Protein AF-A0A936LLH8-F1 (afdb_monomer)

Solvent-accessible surface area (backbone atoms only — not comparable to full-atom values): 19591 Å² total; per-residue (Å²): 135,83,78,84,75,81,79,73,75,80,46,70,66,54,48,50,51,49,49,51,49,46,74,70,40,77,39,89,30,60,42,34,51,49,40,37,50,78,46,80,42,81,54,95,90,38,56,45,72,50,78,43,79,54,83,95,58,72,87,40,74,89,66,33,66,40,53,45,48,46,66,49,83,42,75,65,32,68,75,66,77,44,85,52,55,74,46,75,39,87,89,40,61,42,72,34,89,91,47,72,42,61,64,70,98,76,85,83,83,70,83,67,86,61,75,76,67,49,74,65,53,52,53,47,53,74,69,64,53,77,70,47,60,66,41,53,53,48,52,45,55,41,34,48,70,70,32,47,72,70,86,47,93,92,43,67,50,46,26,83,44,71,46,80,42,98,52,96,44,40,47,27,42,32,36,27,78,50,97,90,42,81,41,41,32,37,30,29,73,37,50,94,82,54,58,32,47,68,68,56,51,53,49,28,51,54,53,53,62,72,69,67,77,51,54,30,39,39,40,36,21,73,36,62,47,92,88,66,71,66,46,77,47,80,54,100,89,51,61,28,41,36,40,70,41,78,52,64,78,71,66,73,62,77,92,76,71,79,73,66,95,81,67,79,81,79,69,88,68,93,80,82,89,82,81,90,85,81,84,87,75,84,84,81,86,73,84,84,82,78,86,87,81,88,83,85,83,88,78,84,86,82,88,82,89,132

Secondary structure (DSSP, 8-state):
-----------HHHHHHHHHHHHH-EEEEE-BTTTEEEEEEEETTEEEEEEEEPSS----GGG-BPEEEEEE--HHHHHTTPPPEEEEEEEEEPEEEEEEEE----------------HHHHHHHHHH-TTHHHHHHHHHHHHHHT-EE-SSTT-EE-EEEEEE---SS--EEEEEEETTEEEEEEEEEPPSSSEEPHHHHHHHHHHHHHH---SEEEEEESEE-TT---EEEEETTEEEEEEEEEPPGGGG--S-S---TT-------S---SSSSSS---------PPPPPP------------

Mean predicted aligned error: 20.16 Å

Radius of gyration: 40.37 Å; Cα contacts (8 Å, |Δi|>4): 369; chains: 1; bounding box: 72×93×152 Å

Sequence (306 aa):
MGTPRSLIDTSRIALNIAKTRLMTASFPYYHLHSDVDVRADVKDGRIKKSITEKKNTVSDVRQGFVYEEVPHITLKSLANDEPPATETLYDKPLPDNKRVRVSGPFTVETLQDFEPLSPADLEQRARTGSDDVPFEQRVFAHLQSAGVMTGKKGEKAIFTRVDRLASAYLHAEGFYMGKEGEKKAYFHIGPKFGTVSRQAVNAAIKECRQRGDADWLVILGFSFETDIETQEVTMSAGSFMVTKTRMHDDLMQDGLMKKPKNVAASSPSANRMRGWWKSRHPPVRRPVRRPVRRTTDNGQPITGSK

pLDDT: mean 73.48, std 20.69, range [28.86, 96.69]

Foldseek 3Di:
DDDPPPPPPLDPVSVVVVVVCQQPDKDWDFAAPQFWDWDWDQDPQATDIDTDGDPPTDDDCVRPAAFGKHFDDDPVCVVVVHGGDIDGDNVGTHTDPVDIDRRDDDDDDRPPPPPPQPPVNVVVCVVPCPVVVLLVVLVQVCCQPPAFAPPPPPDGWHFPDWAADPDDFFGIKTWTQDPVGIFIETEGEDDPPDADEPVSLVVNVVVCVVVVRHQEYEYEDQHYDPPDAWDWADDPNGIHTYHYTHDDPCSVDPPPDDDDPPDDPPDPDPDDPDDPPPPDDDDDDDDDDDDDDDDDDDDDDDDDDD

Structure (mmCIF, N/CA/C/O backbone):
data_AF-A0A936LLH8-F1
#
_entry.id   AF-A0A936LLH8-F1
#
loop_
_atom_site.group_PDB
_atom_site.id
_atom_site.type_symbol
_atom_site.label_atom_id
_atom_site.label_alt_id
_atom_site.label_comp_id
_atom_site.label_asym_id
_atom_site.label_entity_id
_atom_site.label_seq_id
_atom_site.pdbx_PDB_ins_code
_atom_site.Cartn_x
_atom_site.Cartn_y
_atom_site.Cartn_z
_atom_site.occupancy
_atom_site.B_iso_or_equiv
_atom_site.auth_seq_id
_atom_site.auth_comp_id
_atom_site.auth_asym_id
_atom_site.auth_atom_id
_atom_site.pdbx_PDB_model_num
ATOM 1 N N . MET A 1 1 ? -25.229 -35.744 10.704 1.00 36.44 1 MET A N 1
ATOM 2 C CA . MET A 1 1 ? -25.242 -34.367 11.240 1.00 36.44 1 MET A CA 1
ATOM 3 C C . MET A 1 1 ? -24.076 -33.619 10.616 1.00 36.44 1 MET A C 1
ATOM 5 O O . MET A 1 1 ? -22.939 -33.957 10.911 1.00 36.44 1 MET A O 1
ATOM 9 N N . GLY A 1 2 ? -24.341 -32.706 9.680 1.00 40.44 2 GLY A N 1
ATOM 10 C CA . GLY A 1 2 ? -23.303 -31.851 9.103 1.00 40.44 2 GLY A CA 1
ATOM 11 C C . GLY A 1 2 ? -23.017 -30.704 10.062 1.00 40.44 2 GLY A C 1
ATOM 12 O O . GLY A 1 2 ? -23.928 -29.961 10.414 1.00 40.44 2 GLY A O 1
ATOM 13 N N . THR A 1 3 ? -21.778 -30.594 10.526 1.00 40.12 3 THR A N 1
ATOM 14 C CA . THR A 1 3 ? -21.313 -29.437 11.288 1.00 40.12 3 THR A CA 1
ATOM 15 C C . THR A 1 3 ? -21.444 -28.181 10.420 1.00 40.12 3 THR A C 1
ATOM 17 O O . THR A 1 3 ? -21.008 -28.197 9.265 1.00 40.12 3 THR A O 1
ATOM 20 N N . PRO A 1 4 ? -22.038 -27.084 10.921 1.00 44.66 4 PRO A N 1
ATOM 21 C CA . PRO A 1 4 ? -22.051 -25.830 10.188 1.00 44.66 4 PRO A CA 1
ATOM 22 C C . PRO A 1 4 ? -20.615 -25.306 10.142 1.00 44.66 4 PRO A C 1
ATOM 24 O O . PRO A 1 4 ? -20.099 -24.758 11.115 1.00 44.66 4 PRO A O 1
ATOM 27 N N . ARG A 1 5 ? -19.936 -25.498 9.007 1.00 44.41 5 ARG A N 1
ATOM 28 C CA . ARG A 1 5 ? -18.726 -24.737 8.693 1.00 44.41 5 ARG A CA 1
ATOM 29 C C . ARG A 1 5 ? -19.170 -23.289 8.528 1.00 44.41 5 ARG A C 1
ATOM 31 O O . ARG A 1 5 ? -19.759 -22.936 7.511 1.00 44.41 5 ARG A O 1
ATOM 38 N N . SER A 1 6 ? -18.933 -22.472 9.552 1.00 46.03 6 SER A N 1
ATOM 39 C CA . SER A 1 6 ? -18.998 -21.019 9.426 1.00 46.03 6 SER A CA 1
ATOM 40 C C . SER A 1 6 ? -17.964 -20.612 8.375 1.00 46.03 6 SER A C 1
ATOM 42 O O . SER A 1 6 ? -16.763 -20.610 8.641 1.00 46.03 6 SER A O 1
ATOM 44 N N . LEU A 1 7 ? -18.421 -20.392 7.142 1.00 46.34 7 LEU A N 1
ATOM 45 C CA . LEU A 1 7 ? -17.612 -19.873 6.045 1.00 46.34 7 LEU A CA 1
ATOM 46 C C . LEU A 1 7 ? -17.361 -18.391 6.329 1.00 46.34 7 LEU A C 1
ATOM 48 O O . LEU A 1 7 ? -18.128 -17.525 5.917 1.00 46.34 7 LEU A O 1
ATOM 52 N N . ILE A 1 8 ? -16.309 -18.106 7.092 1.00 63.94 8 ILE A N 1
ATOM 53 C CA . ILE A 1 8 ? -15.762 -16.755 7.182 1.00 63.94 8 ILE A CA 1
ATOM 54 C C . ILE A 1 8 ? -15.109 -16.478 5.825 1.00 63.94 8 ILE A C 1
ATOM 56 O O . ILE A 1 8 ? -14.179 -17.178 5.435 1.00 63.94 8 ILE A O 1
ATOM 60 N N . ASP A 1 9 ? -15.638 -15.502 5.089 1.00 60.62 9 ASP A N 1
ATOM 61 C CA . ASP A 1 9 ? -15.111 -15.081 3.790 1.00 60.62 9 ASP A CA 1
ATOM 62 C C . ASP A 1 9 ? -13.674 -14.556 3.959 1.00 60.62 9 ASP A C 1
ATOM 64 O O . ASP A 1 9 ? -13.444 -13.505 4.559 1.00 60.62 9 ASP A O 1
ATOM 68 N N . THR A 1 10 ? -12.699 -15.315 3.458 1.00 64.50 10 THR A N 1
ATOM 69 C CA . THR A 1 10 ? -11.269 -14.973 3.477 1.00 64.50 10 THR A CA 1
ATOM 70 C C . THR A 1 10 ? -10.839 -14.188 2.238 1.00 64.50 10 THR A C 1
ATOM 72 O O . THR A 1 10 ? -9.644 -13.977 2.016 1.00 64.50 10 THR A O 1
ATOM 75 N N . SER A 1 11 ? -11.782 -13.728 1.408 1.00 73.12 11 SER A N 1
ATOM 76 C CA . SER A 1 11 ? -11.445 -12.965 0.212 1.00 73.12 11 SER A CA 1
ATOM 77 C C . SER A 1 11 ? -10.686 -11.681 0.556 1.00 73.12 11 SER A C 1
ATOM 79 O O . SER A 1 11 ? -10.943 -10.994 1.548 1.00 73.12 11 SER A O 1
ATOM 81 N N . ARG A 1 12 ? -9.757 -11.293 -0.326 1.00 63.28 12 ARG A N 1
ATOM 82 C CA . ARG A 1 12 ? -9.004 -10.033 -0.191 1.00 63.28 12 ARG A CA 1
ATOM 83 C C . ARG A 1 12 ? -9.920 -8.807 -0.156 1.00 63.28 12 ARG A C 1
ATOM 85 O O . ARG A 1 12 ? -9.569 -7.815 0.470 1.00 63.28 12 ARG A O 1
ATOM 92 N N . ILE A 1 13 ? -11.091 -8.872 -0.798 1.00 65.75 13 ILE A N 1
ATOM 93 C CA . ILE A 1 13 ? -12.105 -7.810 -0.745 1.00 65.75 13 ILE A CA 1
ATOM 94 C C . ILE A 1 13 ? -12.700 -7.726 0.662 1.00 65.75 13 ILE A C 1
ATOM 96 O O . ILE A 1 13 ? -12.708 -6.640 1.240 1.00 65.75 13 ILE A O 1
ATOM 100 N N . ALA A 1 14 ? -13.137 -8.853 1.234 1.00 74.62 14 ALA A N 1
ATOM 101 C CA . ALA A 1 14 ? -13.652 -8.899 2.600 1.00 74.62 14 ALA A CA 1
ATOM 102 C C . ALA A 1 14 ? -12.603 -8.405 3.610 1.00 74.62 14 ALA A C 1
ATOM 104 O O . ALA A 1 14 ? -12.911 -7.560 4.451 1.00 74.62 14 ALA A O 1
ATOM 105 N N . LEU A 1 15 ? -11.345 -8.834 3.463 1.00 75.88 15 LEU A N 1
ATOM 106 C CA . LEU A 1 15 ? -10.230 -8.408 4.314 1.00 75.88 15 LEU A CA 1
ATOM 107 C C . LEU A 1 15 ? -9.883 -6.924 4.159 1.00 75.88 15 LEU A C 1
ATOM 109 O O . LEU A 1 15 ? -9.681 -6.243 5.161 1.00 75.88 15 LEU A O 1
ATOM 113 N N . ASN A 1 16 ? -9.845 -6.390 2.936 1.00 72.06 16 ASN A N 1
ATOM 114 C CA . ASN A 1 16 ? -9.594 -4.964 2.711 1.00 72.06 16 ASN A CA 1
ATOM 115 C C . ASN A 1 16 ? -10.723 -4.101 3.280 1.00 72.06 16 ASN A C 1
ATOM 117 O O . ASN A 1 16 ? -10.450 -3.102 3.941 1.00 72.06 16 ASN A O 1
ATOM 121 N N . ILE A 1 17 ? -11.983 -4.507 3.096 1.00 78.62 17 ILE A N 1
ATOM 122 C CA . ILE A 1 17 ? -13.133 -3.816 3.690 1.00 78.62 17 ILE A CA 1
ATOM 123 C C . ILE A 1 17 ? -13.062 -3.885 5.218 1.00 78.62 17 ILE A C 1
ATOM 125 O O . ILE A 1 17 ? -13.266 -2.867 5.877 1.00 78.62 17 ILE A O 1
ATOM 129 N N . ALA A 1 18 ? -12.747 -5.048 5.792 1.00 81.12 18 ALA A N 1
ATOM 130 C CA . ALA A 1 18 ? -12.583 -5.214 7.234 1.00 81.12 18 ALA A CA 1
ATOM 131 C C . ALA A 1 18 ? -11.445 -4.339 7.776 1.00 81.12 18 ALA A C 1
ATOM 133 O O . ALA A 1 18 ? -11.632 -3.644 8.771 1.00 81.12 18 ALA A O 1
ATOM 134 N N . LYS A 1 19 ? -10.303 -4.292 7.081 1.00 78.19 19 LYS A N 1
ATOM 135 C CA . LYS A 1 19 ? -9.171 -3.423 7.415 1.00 78.19 19 LYS A CA 1
ATOM 136 C C . LYS A 1 19 ? -9.577 -1.955 7.395 1.00 78.19 19 LYS A C 1
ATOM 138 O O . LYS A 1 19 ? -9.325 -1.255 8.368 1.00 78.19 19 LYS A O 1
ATOM 143 N N . THR A 1 20 ? -10.220 -1.486 6.326 1.00 80.94 20 THR A N 1
ATOM 144 C CA . THR A 1 20 ? -10.699 -0.101 6.245 1.00 80.94 20 THR A CA 1
ATOM 145 C C . THR A 1 20 ? -11.673 0.196 7.378 1.00 80.94 20 THR A C 1
ATOM 147 O O . THR A 1 20 ? -11.485 1.184 8.076 1.00 80.94 20 THR A O 1
ATOM 150 N N . ARG A 1 21 ? -12.646 -0.690 7.627 1.00 84.06 21 ARG A N 1
ATOM 151 C CA . ARG A 1 21 ? -13.609 -0.542 8.726 1.00 84.06 21 ARG A CA 1
ATOM 152 C C . ARG A 1 21 ? -12.923 -0.464 10.086 1.00 84.06 21 ARG A C 1
ATOM 154 O O . ARG A 1 21 ? -13.281 0.407 10.861 1.00 84.06 21 ARG A O 1
ATOM 161 N N . LEU A 1 22 ? -11.938 -1.317 10.366 1.00 82.81 22 LEU A N 1
ATOM 162 C CA . LEU A 1 22 ? -11.174 -1.284 11.617 1.00 82.81 22 LEU A CA 1
ATOM 163 C C . LEU A 1 22 ? -10.355 0.003 11.753 1.00 82.81 22 LEU A C 1
ATOM 165 O O . LEU A 1 22 ? -10.333 0.593 12.825 1.00 82.81 22 LEU A O 1
ATOM 169 N N . MET A 1 23 ? -9.715 0.457 10.675 1.00 79.62 23 MET A N 1
ATOM 170 C CA . MET A 1 23 ? -8.896 1.674 10.677 1.00 79.62 23 MET A CA 1
ATOM 171 C C . MET A 1 23 ? -9.725 2.950 10.852 1.00 79.62 23 MET A C 1
ATOM 173 O O . MET A 1 23 ? -9.234 3.920 11.421 1.00 79.62 23 MET A O 1
ATOM 177 N N . THR A 1 24 ? -10.964 2.968 10.353 1.00 81.38 24 THR A N 1
ATOM 178 C CA . THR A 1 24 ? -11.854 4.135 10.450 1.00 81.38 24 THR A CA 1
ATOM 179 C C . THR A 1 24 ? -12.853 4.045 11.599 1.00 81.38 24 THR A C 1
ATOM 181 O O . THR A 1 24 ? -13.568 5.012 11.848 1.00 81.38 24 THR A O 1
ATOM 184 N N . ALA A 1 25 ? -12.963 2.898 12.273 1.00 82.75 25 ALA A N 1
ATOM 185 C CA . ALA A 1 25 ? -13.896 2.734 13.378 1.00 82.75 25 ALA A CA 1
ATOM 186 C C . ALA A 1 25 ? -13.406 3.499 14.610 1.00 82.75 25 ALA A C 1
ATOM 188 O O . ALA A 1 25 ? -12.307 3.272 15.120 1.00 82.75 25 ALA A O 1
ATOM 189 N N . SER A 1 26 ? -14.269 4.374 15.114 1.00 84.38 26 SER A N 1
ATOM 190 C CA . SER A 1 26 ? -14.172 4.937 16.451 1.00 84.38 26 SER A CA 1
ATOM 191 C C . SER A 1 26 ? -15.093 4.160 17.385 1.00 84.38 26 SER A C 1
ATOM 193 O O . SER A 1 26 ? -16.242 3.865 17.051 1.00 84.38 26 SER A O 1
ATOM 195 N N . PHE A 1 27 ? -14.586 3.818 18.566 1.00 84.50 27 PHE A N 1
ATOM 196 C CA . PHE A 1 27 ? -15.376 3.172 19.606 1.00 84.50 27 PHE A CA 1
ATOM 197 C C . PHE A 1 27 ? -15.498 4.097 20.818 1.00 84.50 27 PHE A C 1
ATOM 199 O O . PHE A 1 27 ? -14.516 4.771 21.164 1.00 84.50 27 PHE A O 1
ATOM 206 N N . PRO A 1 28 ? -16.673 4.128 21.474 1.00 86.25 28 PRO A N 1
ATOM 207 C CA . PRO A 1 28 ? -16.834 4.869 22.713 1.00 86.25 28 PRO A CA 1
ATOM 208 C C . PRO A 1 28 ? -15.867 4.330 23.771 1.00 86.25 28 PRO A C 1
ATOM 210 O O . PRO A 1 28 ? -15.619 3.122 23.856 1.00 86.25 28 PRO A O 1
ATOM 213 N N . TYR A 1 29 ? -15.308 5.243 24.558 1.00 88.88 29 TYR A N 1
ATOM 214 C CA . TYR A 1 29 ? -14.555 4.917 25.759 1.00 88.88 29 TYR A CA 1
ATOM 215 C C . TYR A 1 29 ? -15.464 5.101 26.977 1.00 88.88 29 TYR A C 1
ATOM 217 O O . TYR A 1 29 ? -16.371 5.933 26.959 1.00 88.88 29 TYR A O 1
ATOM 225 N N . TYR A 1 30 ? -15.230 4.326 28.030 1.00 91.31 30 TYR A N 1
ATOM 226 C CA . TYR A 1 30 ? -16.024 4.365 29.258 1.00 91.31 30 TYR A CA 1
ATOM 227 C C . TYR A 1 30 ? -15.108 4.574 30.457 1.00 91.31 30 TYR A C 1
ATOM 229 O O . TYR A 1 30 ? -13.962 4.118 30.455 1.00 91.31 30 TYR A O 1
ATOM 237 N N . HIS A 1 31 ? -15.607 5.253 31.486 1.00 92.12 31 HIS A N 1
ATOM 238 C CA . HIS A 1 31 ? -14.825 5.505 32.691 1.00 92.12 31 HIS A CA 1
ATOM 239 C C . HIS A 1 31 ? -14.517 4.199 33.438 1.00 92.12 31 HIS A C 1
ATOM 241 O O . HIS A 1 31 ? -15.411 3.388 33.685 1.00 92.12 31 HIS A O 1
ATOM 247 N N . LEU A 1 32 ? -13.250 4.016 33.817 1.00 92.50 32 LEU A N 1
ATOM 248 C CA . LEU A 1 32 ? -12.758 2.886 34.610 1.00 92.50 32 LEU A CA 1
ATOM 249 C C . LEU A 1 32 ? -12.558 3.303 36.064 1.00 92.50 32 LEU A C 1
ATOM 251 O O . LEU A 1 32 ? -12.063 4.399 36.319 1.00 92.50 32 LEU A O 1
ATOM 255 N N . HIS A 1 33 ? -12.841 2.408 37.010 1.00 90.56 33 HIS A N 1
ATOM 256 C CA . HIS A 1 33 ? -12.629 2.682 38.439 1.00 90.56 33 HIS A CA 1
ATOM 257 C C . HIS A 1 33 ? -11.150 2.965 38.789 1.00 90.56 33 HIS A C 1
ATOM 259 O O . HIS A 1 33 ? -10.854 3.708 39.729 1.00 90.56 33 HIS A O 1
ATOM 265 N N . SER A 1 34 ? -10.220 2.434 37.984 1.00 89.00 34 SER A N 1
ATOM 266 C CA . SER A 1 34 ? -8.780 2.701 38.092 1.00 89.00 34 SER A CA 1
ATOM 267 C C . SER A 1 34 ? -8.411 4.154 37.794 1.00 89.00 34 SER A C 1
ATOM 269 O O . SER A 1 34 ? -7.458 4.682 38.363 1.00 89.00 34 SER A O 1
ATOM 271 N N . ASP A 1 35 ? -9.162 4.812 36.909 1.00 89.44 35 ASP A N 1
ATOM 272 C CA . ASP A 1 35 ? -8.784 6.097 36.313 1.00 89.44 35 ASP A CA 1
ATOM 273 C C . ASP A 1 35 ? -9.440 7.283 37.023 1.00 89.44 35 ASP A C 1
ATOM 275 O O . ASP A 1 35 ? -8.960 8.413 36.914 1.00 89.44 35 ASP A O 1
ATOM 279 N N . VAL A 1 36 ? -10.542 7.045 37.736 1.00 90.50 36 VAL A N 1
ATOM 280 C CA . VAL A 1 36 ? -11.374 8.108 38.300 1.00 90.50 36 VAL A CA 1
ATOM 281 C C . VAL A 1 36 ? -11.755 7.844 39.752 1.00 90.50 36 VAL A C 1
ATOM 283 O O . VAL A 1 36 ? -11.812 6.703 40.208 1.00 90.50 36 VAL A O 1
ATOM 286 N N . ASP A 1 37 ? -12.030 8.923 40.475 1.00 88.69 37 ASP A N 1
ATOM 287 C CA . ASP A 1 37 ? -12.799 8.906 41.713 1.00 88.69 37 ASP A CA 1
ATOM 288 C C . ASP A 1 37 ? -14.247 9.286 41.412 1.00 88.69 37 ASP A C 1
ATOM 290 O O . ASP A 1 37 ? -14.522 10.238 40.672 1.00 88.69 37 ASP A O 1
ATOM 294 N N . VAL A 1 38 ? -15.175 8.527 41.991 1.00 89.81 38 VAL A N 1
ATOM 295 C CA . VAL A 1 38 ? -16.613 8.671 41.762 1.00 89.81 38 VAL A CA 1
ATOM 296 C C . VAL A 1 38 ? -17.278 9.079 43.066 1.00 89.81 38 VAL A C 1
ATOM 298 O O . VAL A 1 38 ? -17.139 8.394 44.076 1.00 89.81 38 VAL A O 1
ATOM 301 N N . ARG A 1 39 ? -18.034 10.177 43.042 1.00 87.50 39 ARG A N 1
ATOM 302 C CA . ARG A 1 39 ? -18.943 10.546 44.134 1.00 87.50 39 ARG A CA 1
ATOM 303 C C . ARG A 1 39 ? -20.375 10.478 43.635 1.00 87.50 39 ARG A C 1
ATOM 305 O O . ARG A 1 39 ? -20.687 11.035 42.586 1.00 87.50 39 ARG A O 1
ATOM 312 N N . ALA A 1 40 ? -21.220 9.763 44.365 1.00 85.88 40 ALA A N 1
ATOM 313 C CA . ALA A 1 40 ? -22.630 9.603 44.052 1.00 85.88 40 ALA A CA 1
ATOM 314 C C . ALA A 1 40 ? -23.451 10.568 44.913 1.00 85.88 40 ALA A C 1
ATOM 316 O O . ALA A 1 40 ? -23.434 10.474 46.137 1.00 85.88 40 ALA A O 1
ATOM 317 N N . ASP A 1 41 ? -24.169 11.480 44.264 1.00 85.06 41 ASP A N 1
ATOM 318 C CA . ASP A 1 41 ? -25.057 12.441 44.909 1.00 85.06 41 ASP A CA 1
ATOM 319 C C . ASP A 1 41 ? -26.496 12.183 44.464 1.00 85.06 41 ASP A C 1
ATOM 321 O O . ASP A 1 41 ? -26.780 12.053 43.270 1.00 85.06 41 ASP A O 1
ATOM 325 N N . VAL A 1 42 ? -27.432 12.150 45.410 1.00 82.62 42 VAL A N 1
ATOM 326 C CA . VAL A 1 42 ? -28.856 12.025 45.089 1.00 82.62 42 VAL A CA 1
ATOM 327 C C . VAL A 1 42 ? -29.414 13.417 44.796 1.00 82.62 42 VAL A C 1
ATOM 329 O O . VAL A 1 42 ? -29.459 14.276 45.673 1.00 82.62 42 VAL A O 1
ATOM 332 N N . LYS A 1 43 ? -29.839 13.653 43.552 1.00 78.62 43 LYS A N 1
ATOM 333 C CA . LYS A 1 43 ? -30.547 14.874 43.138 1.00 78.62 43 LYS A CA 1
ATOM 334 C C . LYS A 1 43 ? -31.812 14.486 42.391 1.00 78.62 43 LYS A C 1
ATOM 336 O O . LYS A 1 43 ? -31.754 13.692 41.454 1.00 78.62 43 LYS A O 1
ATOM 341 N N . ASP A 1 44 ? -32.943 15.052 42.802 1.00 76.62 44 ASP A N 1
ATOM 342 C CA . ASP A 1 44 ? -34.249 14.838 42.162 1.00 76.62 44 ASP A CA 1
ATOM 343 C C . ASP A 1 44 ? -34.662 13.351 42.101 1.00 76.62 44 ASP A C 1
ATOM 345 O O . ASP A 1 44 ? -35.182 12.874 41.093 1.00 76.62 44 ASP A O 1
ATOM 349 N N . GLY A 1 45 ? -34.357 12.580 43.154 1.00 75.94 45 GLY A N 1
ATOM 350 C CA . GLY A 1 45 ? -34.655 11.141 43.218 1.00 75.94 45 GLY A CA 1
ATOM 351 C C . GLY A 1 45 ? -33.802 10.259 42.294 1.00 75.94 45 GLY A C 1
ATOM 352 O O . GLY A 1 45 ? -34.058 9.063 42.188 1.00 75.94 45 GLY A O 1
ATOM 353 N N . ARG A 1 46 ? -32.780 10.821 41.633 1.00 80.38 46 ARG A N 1
ATOM 354 C CA . ARG A 1 46 ? -31.815 10.091 40.799 1.00 80.38 46 ARG A CA 1
ATOM 355 C C . ARG A 1 46 ? -30.412 10.187 41.385 1.00 80.38 46 ARG A C 1
ATOM 357 O O . ARG A 1 46 ? -30.025 11.224 41.925 1.00 80.38 46 ARG A O 1
ATOM 364 N N . ILE A 1 47 ? -29.633 9.121 41.234 1.00 86.19 47 ILE A N 1
ATOM 365 C CA . ILE A 1 47 ? -28.224 9.101 41.629 1.00 86.19 47 ILE A CA 1
ATOM 366 C C . ILE A 1 47 ? -27.411 9.715 40.488 1.00 86.19 47 ILE A C 1
ATOM 368 O O . ILE A 1 47 ? -27.339 9.170 39.389 1.00 86.19 47 ILE A O 1
ATOM 372 N N . LYS A 1 48 ? -26.808 10.880 40.730 1.00 86.38 48 LYS A N 1
ATOM 373 C CA . LYS A 1 48 ? -25.873 11.524 39.805 1.00 86.38 48 LYS A CA 1
ATOM 374 C C . LYS A 1 48 ? -24.452 11.268 40.282 1.00 86.38 48 LYS A C 1
ATOM 376 O O . LYS A 1 48 ? -24.099 11.603 41.407 1.00 86.38 48 LYS A O 1
ATOM 381 N N . LYS A 1 49 ? -23.625 10.701 39.407 1.00 87.69 49 LYS A N 1
ATOM 382 C CA . LYS A 1 49 ? -22.209 10.449 39.680 1.00 87.69 49 LYS A CA 1
ATOM 383 C C . LYS A 1 49 ? -21.364 11.617 39.177 1.00 87.69 49 LYS A C 1
ATOM 385 O O . LYS A 1 49 ? -21.378 11.920 37.986 1.00 87.69 49 LYS A O 1
ATOM 390 N N . SER A 1 50 ? -20.641 12.277 40.076 1.00 87.69 50 SER A N 1
ATOM 391 C CA . SER A 1 50 ? -19.587 13.225 39.720 1.00 87.69 50 SER A CA 1
ATOM 392 C C . SER A 1 50 ? -18.254 12.484 39.609 1.00 87.69 50 SER A C 1
ATOM 394 O O . SER A 1 50 ? -17.887 11.692 40.479 1.00 87.69 50 SER A O 1
ATOM 396 N N . ILE A 1 51 ? -17.562 12.700 38.491 1.00 90.75 51 ILE A N 1
ATOM 397 C CA . ILE A 1 51 ? -16.361 11.957 38.102 1.00 90.75 51 ILE A CA 1
ATOM 398 C C . ILE A 1 51 ? -15.169 12.909 38.141 1.00 90.75 51 ILE A C 1
ATOM 400 O O . ILE A 1 51 ? -15.190 13.954 37.491 1.00 90.75 51 ILE A O 1
ATOM 404 N N . THR A 1 52 ? -14.131 12.543 38.893 1.00 89.81 52 THR A N 1
ATOM 405 C CA . THR A 1 52 ? -12.867 13.290 38.965 1.00 89.81 52 THR A CA 1
ATOM 406 C C . THR A 1 52 ? -11.718 12.400 38.506 1.00 89.81 52 THR A C 1
ATOM 408 O O . THR A 1 52 ? -11.590 11.272 38.967 1.00 89.81 52 THR A O 1
ATOM 411 N N . GLU A 1 53 ? -10.881 12.885 37.591 1.00 87.44 53 GLU A N 1
ATOM 412 C CA . GLU A 1 53 ? -9.746 12.120 37.057 1.00 87.44 53 GLU A CA 1
ATOM 413 C C . GLU A 1 53 ? -8.600 12.028 38.076 1.00 87.44 53 GLU A C 1
ATOM 415 O O . GLU A 1 53 ? -8.176 13.037 38.649 1.00 87.44 53 GLU A O 1
ATOM 420 N N . LYS A 1 54 ? -8.063 10.819 38.269 1.00 88.50 54 LYS A N 1
ATOM 421 C CA . LYS A 1 54 ? -6.855 10.583 39.068 1.00 88.50 54 LYS A CA 1
ATOM 422 C C . LYS A 1 54 ? -5.614 10.940 38.250 1.00 88.50 54 LYS A C 1
ATOM 424 O O . LYS A 1 54 ? -5.546 10.683 37.050 1.00 88.50 54 LYS A O 1
ATOM 429 N N . LYS A 1 55 ? -4.597 11.515 38.899 1.00 81.69 55 LYS A N 1
ATOM 430 C CA . LYS A 1 55 ? -3.288 11.763 38.268 1.00 81.69 55 LYS A CA 1
ATOM 431 C C . LYS A 1 55 ? -2.402 10.518 38.386 1.00 81.69 55 LYS A C 1
ATOM 433 O O . LYS A 1 55 ? -2.335 9.925 39.457 1.00 81.69 55 LYS A O 1
ATOM 438 N N . ASN A 1 56 ? -1.676 10.189 37.314 1.00 74.38 56 ASN A N 1
ATOM 439 C CA . ASN A 1 56 ? -0.682 9.103 37.243 1.00 74.38 56 ASN A CA 1
ATOM 440 C C . ASN A 1 56 ? -1.227 7.688 37.515 1.00 74.38 56 ASN A C 1
ATOM 442 O O . ASN A 1 56 ? -0.581 6.891 38.194 1.00 74.38 56 ASN A O 1
ATOM 446 N N . THR A 1 57 ? -2.400 7.358 36.981 1.00 79.81 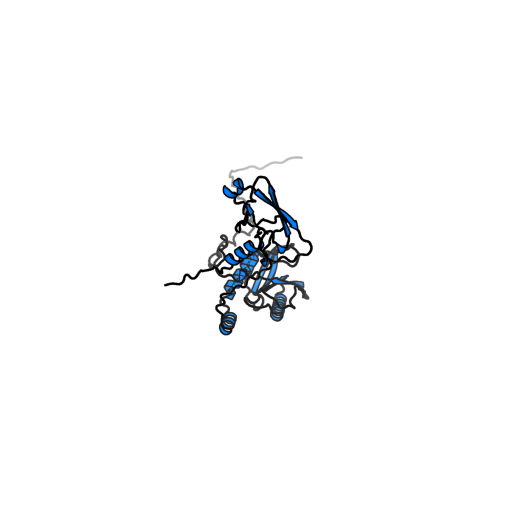57 THR A N 1
ATOM 447 C CA . THR A 1 57 ? -2.979 6.011 37.073 1.00 79.81 57 THR A CA 1
ATOM 448 C C . THR A 1 57 ? -2.709 5.183 35.821 1.00 79.81 57 THR A C 1
ATOM 450 O O . THR A 1 57 ? -2.645 5.697 34.704 1.00 79.81 57 THR A O 1
ATOM 453 N N . VAL A 1 58 ? -2.524 3.877 36.021 1.00 82.38 58 VAL A N 1
ATOM 454 C CA . VAL A 1 58 ? -2.468 2.885 34.942 1.00 82.38 58 VAL A CA 1
ATOM 455 C C . VAL A 1 58 ? -3.885 2.368 34.726 1.00 82.38 58 VAL A C 1
ATOM 457 O O . VAL A 1 58 ? -4.515 1.906 35.677 1.00 82.38 58 VAL A O 1
ATOM 460 N N . SER A 1 59 ? -4.381 2.442 33.491 1.00 84.00 59 SER A N 1
ATOM 461 C CA . SER A 1 59 ? -5.717 1.948 33.157 1.00 84.00 59 SER A CA 1
ATOM 462 C C . SER A 1 59 ? -5.790 0.427 33.294 1.00 84.00 59 SER A C 1
ATOM 464 O O . SER A 1 59 ? -5.135 -0.299 32.545 1.00 84.00 59 SER A O 1
ATOM 466 N N . ASP A 1 60 ? -6.607 -0.052 34.235 1.00 86.81 60 ASP A N 1
ATOM 467 C CA . ASP A 1 60 ? -6.810 -1.477 34.506 1.00 86.81 60 ASP A CA 1
ATOM 468 C C . ASP A 1 60 ? -8.294 -1.844 34.395 1.00 86.81 60 ASP A C 1
ATOM 470 O O . ASP A 1 60 ? -9.118 -1.529 35.256 1.00 86.81 60 ASP A O 1
ATOM 474 N N . VAL A 1 61 ? -8.630 -2.566 33.324 1.00 88.12 61 VAL A N 1
ATOM 475 C CA . VAL A 1 61 ? -10.002 -3.005 33.027 1.00 88.12 61 VAL A CA 1
ATOM 476 C C . VAL A 1 61 ? -10.528 -3.987 34.078 1.00 88.12 61 VAL A C 1
ATOM 478 O O . VAL A 1 61 ? -11.739 -4.102 34.257 1.00 88.12 61 VAL A O 1
ATOM 481 N N . ARG A 1 62 ? -9.648 -4.675 34.819 1.00 89.50 62 ARG A N 1
ATOM 482 C CA . ARG A 1 62 ? -10.048 -5.636 35.860 1.00 89.50 62 ARG A CA 1
ATOM 483 C C . ARG A 1 62 ? -10.772 -4.972 37.026 1.00 89.50 62 ARG A C 1
ATOM 485 O O . ARG A 1 62 ? -11.556 -5.636 37.695 1.00 89.50 62 ARG A O 1
ATOM 492 N N . GLN A 1 63 ? -10.540 -3.677 37.247 1.00 86.81 63 GLN A N 1
ATOM 493 C CA . GLN A 1 63 ? -11.247 -2.899 38.268 1.00 86.81 63 GLN A CA 1
ATOM 494 C C . GLN A 1 63 ? -12.678 -2.527 37.852 1.00 86.81 63 GLN A C 1
ATOM 496 O O . GLN A 1 63 ? -13.451 -2.036 38.671 1.00 86.81 63 GLN A O 1
ATOM 501 N N . GLY A 1 64 ? -13.047 -2.789 36.596 1.00 91.50 64 GLY A N 1
ATOM 502 C CA . GLY A 1 64 ? -14.388 -2.574 36.078 1.00 91.50 64 GLY A CA 1
ATOM 503 C C . GLY A 1 64 ? -14.675 -1.135 35.651 1.00 91.50 64 GLY A C 1
ATOM 504 O O . GLY A 1 64 ? -13.882 -0.205 35.833 1.00 91.50 64 GLY A O 1
ATOM 505 N N . PHE A 1 65 ? -15.847 -0.976 35.041 1.00 93.75 65 PHE A N 1
ATOM 506 C CA . PHE A 1 65 ? -16.362 0.305 34.575 1.00 93.75 65 PHE A CA 1
ATOM 507 C C . PHE A 1 65 ? -17.167 1.010 35.666 1.00 93.75 65 PHE A C 1
ATOM 509 O O . PHE A 1 65 ? -17.661 0.396 36.612 1.00 93.75 65 PHE A O 1
ATOM 516 N N . VAL A 1 66 ? -17.329 2.319 35.516 1.00 93.31 66 VAL A N 1
ATOM 517 C CA . VAL A 1 66 ? -18.280 3.091 36.311 1.00 93.31 66 VAL A CA 1
ATOM 518 C C . VAL A 1 66 ? -19.647 3.003 35.640 1.00 93.31 66 VAL A C 1
ATOM 520 O O . VAL A 1 66 ? -19.814 3.475 34.519 1.00 93.31 66 VAL A O 1
ATOM 523 N N . TYR A 1 67 ? -20.618 2.411 36.327 1.00 94.19 67 TYR A N 1
ATOM 524 C CA . TYR A 1 67 ? -21.975 2.195 35.814 1.00 94.19 67 TYR A CA 1
ATOM 525 C C . TYR A 1 67 ? -22.979 3.215 36.351 1.00 94.19 67 TYR A C 1
ATOM 527 O O . TYR A 1 67 ? -22.732 3.860 37.373 1.00 94.19 67 TYR A O 1
ATOM 535 N N . GLU A 1 68 ? -24.122 3.349 35.684 1.00 93.06 68 GLU A N 1
ATOM 536 C CA . GLU A 1 68 ? -25.296 4.025 36.237 1.00 93.06 68 GLU A CA 1
ATOM 537 C C . GLU A 1 68 ? -25.851 3.237 37.439 1.00 93.06 68 GLU A C 1
ATOM 539 O O . GLU A 1 68 ? -25.820 2.006 37.463 1.00 93.06 68 GLU A O 1
ATOM 544 N N . GLU A 1 69 ? -26.337 3.952 38.452 1.00 91.81 69 GLU A N 1
ATOM 545 C CA . GLU A 1 69 ? -26.981 3.364 39.630 1.00 91.81 69 GLU A CA 1
ATOM 546 C C . GLU A 1 69 ? -28.373 3.957 39.800 1.00 91.81 69 GLU A C 1
ATOM 548 O O . GLU A 1 69 ? -28.576 5.157 39.598 1.00 91.81 69 GLU A O 1
ATOM 553 N N . VAL A 1 70 ? -29.327 3.117 40.194 1.00 90.38 70 VAL A N 1
ATOM 554 C CA . VAL A 1 70 ? -30.720 3.518 40.396 1.00 90.38 70 VAL A CA 1
ATOM 555 C C . VAL A 1 70 ? -31.157 3.134 41.810 1.00 90.38 70 VAL A C 1
ATOM 557 O O . VAL A 1 70 ? -30.860 2.024 42.257 1.00 90.38 70 VAL A O 1
ATOM 560 N N . PRO A 1 71 ? -31.843 4.027 42.546 1.00 88.81 71 PRO A N 1
ATOM 561 C CA . PRO A 1 71 ? -32.392 3.688 43.849 1.00 88.81 71 PRO A CA 1
ATOM 562 C C . PRO A 1 71 ? -33.686 2.874 43.702 1.00 88.81 71 PRO A C 1
ATOM 564 O O . PRO A 1 71 ? -34.606 3.260 42.980 1.00 88.81 71 PRO A O 1
ATOM 567 N N . HIS A 1 72 ? -33.788 1.782 44.450 1.00 85.44 72 HIS A N 1
ATOM 568 C CA . HIS A 1 72 ? -35.013 1.019 44.666 1.00 85.44 72 HIS A CA 1
ATOM 569 C C . HIS A 1 72 ? -35.828 1.654 45.781 1.00 85.44 72 HIS A C 1
ATOM 571 O O . HIS A 1 72 ? -35.582 1.443 46.971 1.00 85.44 72 HIS A O 1
ATOM 577 N N . ILE A 1 73 ? -36.821 2.443 45.385 1.00 80.75 73 ILE A N 1
ATOM 578 C CA . ILE A 1 73 ? -37.750 3.075 46.315 1.00 80.75 73 ILE A CA 1
ATOM 579 C C . ILE A 1 73 ? -38.862 2.072 46.629 1.00 80.75 73 ILE A C 1
ATOM 581 O O . ILE A 1 73 ? -39.714 1.785 45.790 1.00 80.75 73 ILE A O 1
ATOM 585 N N . THR A 1 74 ? -38.857 1.534 47.846 1.00 82.50 74 THR A N 1
ATOM 586 C CA . THR A 1 74 ? -39.904 0.628 48.335 1.00 82.50 74 THR A CA 1
ATOM 587 C C . THR A 1 74 ? -40.839 1.351 49.304 1.00 82.50 74 THR A C 1
ATOM 589 O O . THR A 1 74 ? -40.451 2.315 49.965 1.00 82.50 74 THR A O 1
ATOM 592 N N . LEU A 1 75 ? -42.078 0.865 49.440 1.00 80.94 75 LEU A N 1
ATOM 593 C CA . LEU A 1 75 ? -43.017 1.398 50.439 1.00 80.94 75 LEU A CA 1
ATOM 594 C C . LEU A 1 75 ? -42.445 1.308 51.861 1.00 80.94 75 LEU A C 1
ATOM 596 O O . LEU A 1 75 ? -42.656 2.212 52.660 1.00 80.94 75 LEU A O 1
ATOM 600 N N . LYS A 1 76 ? -41.669 0.255 52.151 1.00 81.06 76 LYS A N 1
ATOM 601 C CA . LYS A 1 76 ? -40.976 0.085 53.432 1.00 81.06 76 LYS A CA 1
ATOM 602 C C . LYS A 1 76 ? -39.917 1.169 53.658 1.00 81.06 76 LYS A C 1
ATOM 604 O O . LYS A 1 76 ? -39.901 1.763 54.728 1.00 81.06 76 LYS A O 1
ATOM 609 N N . SER A 1 77 ? -39.069 1.452 52.663 1.00 78.00 77 SER A N 1
ATOM 610 C CA . SER A 1 77 ? -38.024 2.481 52.800 1.00 78.00 77 SER A CA 1
ATOM 611 C C . SER A 1 77 ? -38.611 3.883 52.973 1.00 78.00 77 SER A C 1
ATOM 613 O O . SER A 1 77 ? -38.070 4.677 53.729 1.00 78.00 77 SER A O 1
ATOM 615 N N . LEU A 1 78 ? -39.750 4.167 52.328 1.00 81.62 78 LEU A N 1
ATOM 616 C CA . LEU A 1 78 ? -40.471 5.432 52.502 1.00 81.62 78 LEU A CA 1
ATOM 617 C C . LEU A 1 78 ? -41.172 5.539 53.862 1.00 81.62 78 LEU A C 1
ATOM 619 O O . LEU A 1 78 ? -41.240 6.624 54.421 1.00 81.62 78 LEU A O 1
ATOM 623 N N . ALA A 1 79 ? -41.709 4.435 54.386 1.00 79.69 79 ALA A N 1
ATOM 624 C CA . ALA A 1 79 ? -42.409 4.430 55.669 1.00 79.69 79 ALA A CA 1
ATOM 625 C C . ALA A 1 79 ? -41.463 4.542 56.879 1.00 79.69 79 ALA A C 1
ATOM 627 O O . ALA A 1 79 ? -41.889 5.005 57.933 1.00 79.69 79 ALA A O 1
ATOM 628 N N . ASN A 1 80 ? -40.206 4.115 56.726 1.00 82.81 80 ASN A N 1
ATOM 629 C CA . ASN A 1 80 ? -39.212 4.064 57.801 1.00 82.81 80 ASN A CA 1
ATOM 630 C C . ASN A 1 80 ? -38.124 5.154 57.709 1.00 82.81 80 ASN A C 1
ATOM 632 O O . ASN A 1 80 ? -37.181 5.110 58.496 1.00 82.81 80 ASN A O 1
ATOM 636 N N . ASP A 1 81 ? -38.205 6.079 56.743 1.00 79.25 81 ASP A N 1
ATOM 637 C CA . ASP A 1 81 ? -37.143 7.058 56.438 1.00 79.25 81 ASP A CA 1
ATOM 638 C C . ASP A 1 81 ? -35.747 6.413 56.243 1.00 79.25 81 ASP A C 1
ATOM 640 O O . ASP A 1 81 ? -34.705 6.987 56.568 1.00 79.25 81 ASP A O 1
ATOM 644 N N . GLU A 1 82 ? -35.712 5.191 55.697 1.00 80.06 82 GLU A N 1
ATOM 645 C CA . GLU A 1 82 ? -34.475 4.450 55.430 1.00 80.06 82 GLU A CA 1
ATOM 646 C C . GLU A 1 82 ? -33.903 4.827 54.049 1.00 80.06 82 GLU A C 1
ATOM 648 O O . GLU A 1 82 ? -34.664 4.976 53.083 1.00 80.06 82 GLU A O 1
ATOM 653 N N . PRO A 1 83 ? -32.566 4.934 53.895 1.00 78.50 83 PRO A N 1
ATOM 654 C CA . PRO A 1 83 ? -31.967 5.166 52.587 1.00 78.50 83 PRO A CA 1
ATOM 655 C C . PRO A 1 83 ? -32.328 4.015 51.628 1.00 78.50 83 PRO A C 1
ATOM 657 O O . PRO A 1 83 ? -32.163 2.845 51.987 1.00 78.50 83 PRO A O 1
ATOM 660 N N . PRO A 1 84 ? -32.824 4.315 50.412 1.00 80.69 84 PRO A N 1
ATOM 661 C CA . PRO A 1 84 ? -33.243 3.289 49.466 1.00 80.69 84 PRO A CA 1
ATOM 662 C C . PRO A 1 84 ? -32.049 2.436 49.028 1.00 80.69 84 PRO A C 1
ATOM 664 O O . PRO A 1 84 ? -30.956 2.953 48.789 1.00 80.69 84 PRO A O 1
ATOM 667 N N . ALA A 1 85 ? -32.268 1.126 48.891 1.00 84.81 85 ALA A N 1
ATOM 668 C CA . ALA A 1 85 ? -31.259 0.218 48.354 1.00 84.81 85 ALA A CA 1
ATOM 669 C C . ALA A 1 85 ? -30.913 0.618 46.914 1.00 84.81 85 ALA A C 1
ATOM 671 O O . ALA A 1 85 ? -31.797 0.997 46.152 1.00 84.81 85 ALA A O 1
ATOM 672 N N . THR A 1 86 ? -29.646 0.542 46.520 1.00 88.69 86 THR A N 1
ATOM 673 C CA . THR A 1 86 ? -29.208 0.917 45.170 1.00 88.69 86 THR A CA 1
ATOM 674 C C . THR A 1 86 ? -28.908 -0.320 44.328 1.00 88.69 86 THR A C 1
ATOM 676 O O . THR A 1 86 ? -28.379 -1.311 44.829 1.00 88.69 86 THR A O 1
ATOM 679 N N . GLU A 1 87 ? -29.257 -0.272 43.041 1.00 90.44 87 GLU A N 1
ATOM 680 C CA . GLU A 1 87 ? -28.901 -1.293 42.052 1.00 90.44 87 GLU A CA 1
ATOM 681 C C . GLU A 1 87 ? -27.994 -0.699 40.974 1.00 90.44 87 GLU A C 1
ATOM 683 O O . GLU A 1 87 ? -28.246 0.389 40.447 1.00 90.44 87 GLU A O 1
ATOM 688 N N . THR A 1 88 ? -26.946 -1.444 40.635 1.00 92.12 88 THR A N 1
ATOM 689 C CA . THR A 1 88 ? -25.988 -1.096 39.586 1.00 92.12 88 THR A CA 1
ATOM 690 C C . THR A 1 88 ? -26.437 -1.667 38.246 1.00 92.12 88 THR A C 1
ATOM 692 O O . THR A 1 88 ? -26.597 -2.878 38.103 1.00 92.12 88 THR A O 1
ATOM 695 N N . LEU A 1 89 ? -26.573 -0.808 37.237 1.00 93.06 89 LEU A N 1
ATOM 696 C CA . LEU A 1 89 ? -26.968 -1.204 35.886 1.00 93.06 89 LEU A CA 1
ATOM 697 C C . LEU A 1 89 ? -25.743 -1.598 35.051 1.00 93.06 89 LEU A C 1
ATOM 699 O O . LEU A 1 89 ? -25.087 -0.756 34.436 1.00 93.06 89 LEU A O 1
ATOM 703 N N . TYR A 1 90 ? -25.420 -2.893 35.026 1.00 90.94 90 TYR A N 1
ATOM 704 C CA . TYR A 1 90 ? -24.238 -3.422 34.325 1.00 90.94 90 TYR A CA 1
ATOM 705 C C . TYR A 1 90 ? -24.275 -3.263 32.795 1.00 90.94 90 TYR A C 1
ATOM 707 O O . TYR A 1 90 ? -23.242 -3.368 32.136 1.00 90.94 90 TYR A O 1
ATOM 715 N N . ASP A 1 91 ? -25.443 -2.989 32.221 1.00 93.06 91 ASP A N 1
ATOM 716 C CA . ASP A 1 91 ? -25.636 -2.676 30.805 1.00 93.06 91 ASP A CA 1
ATOM 717 C C . ASP A 1 91 ? -25.349 -1.201 30.468 1.00 93.06 91 ASP A C 1
ATOM 719 O O . ASP A 1 91 ? -25.198 -0.862 29.292 1.00 93.06 91 ASP A O 1
ATOM 723 N N . LYS A 1 92 ? -25.229 -0.323 31.478 1.00 92.44 92 LYS A N 1
ATOM 724 C CA . LYS A 1 92 ? -25.086 1.133 31.306 1.00 92.44 92 LYS A CA 1
ATOM 725 C C . LYS A 1 92 ? -23.807 1.701 31.933 1.00 92.44 92 LYS A C 1
ATOM 727 O O . LYS A 1 92 ? -23.861 2.385 32.959 1.00 92.44 92 LYS A O 1
ATOM 732 N N . PRO A 1 93 ? -22.634 1.463 31.325 1.00 94.06 93 PRO A N 1
ATOM 733 C CA . PRO A 1 93 ? -21.407 2.152 31.707 1.00 94.06 93 PRO A CA 1
ATOM 734 C C . PRO A 1 93 ? -21.441 3.635 31.298 1.00 94.06 93 PRO A C 1
ATOM 736 O O . PRO A 1 93 ? -21.968 3.999 30.245 1.00 94.06 93 PRO A O 1
ATOM 739 N N . LEU A 1 94 ? -20.835 4.502 32.112 1.00 92.06 94 LEU A N 1
ATOM 740 C CA . LEU A 1 94 ? -20.767 5.942 31.861 1.00 92.06 94 LEU A CA 1
ATOM 741 C C . LEU A 1 94 ? -19.701 6.264 30.794 1.00 92.06 94 LEU A C 1
ATOM 743 O O . LEU A 1 94 ? -18.528 5.919 30.987 1.00 92.06 94 LEU A O 1
ATOM 747 N N . PRO A 1 95 ? -20.076 6.915 29.674 1.00 92.12 95 PRO A N 1
ATOM 748 C CA . PRO A 1 95 ? -19.152 7.212 28.584 1.00 92.12 95 PRO A CA 1
ATOM 749 C C . PRO A 1 95 ? -18.203 8.361 28.937 1.00 92.12 95 PRO A C 1
ATOM 751 O O . PRO A 1 95 ? -18.619 9.382 29.485 1.00 92.12 95 PRO A O 1
ATOM 754 N N . ASP A 1 96 ? -16.938 8.214 28.552 1.00 90.62 96 ASP A N 1
ATOM 755 C CA . ASP A 1 96 ? -15.932 9.273 28.602 1.00 90.62 96 ASP A CA 1
ATOM 756 C C . ASP A 1 96 ? -15.815 9.929 27.223 1.00 90.62 96 ASP A C 1
ATOM 758 O O . ASP A 1 96 ? -15.148 9.423 26.321 1.00 90.62 96 ASP A O 1
ATOM 762 N N . ASN A 1 97 ? -16.449 11.088 27.058 1.00 88.19 97 ASN A N 1
ATOM 763 C CA . ASN A 1 97 ? -16.440 11.813 25.786 1.00 88.19 97 ASN A CA 1
ATOM 764 C C . ASN A 1 97 ? -15.100 12.503 25.475 1.00 88.19 97 ASN A C 1
ATOM 766 O O . ASN A 1 97 ? -14.933 13.029 24.375 1.00 88.19 97 ASN A O 1
ATOM 770 N N . LYS A 1 98 ? -14.146 12.537 26.416 1.00 85.88 98 LYS A N 1
ATOM 771 C CA . LYS A 1 98 ? -12.814 13.113 26.172 1.00 85.88 98 LYS A CA 1
ATOM 772 C C . LYS A 1 98 ? -11.878 12.122 25.489 1.00 85.88 98 LYS A C 1
ATOM 774 O O . LYS A 1 98 ? -10.863 12.531 24.926 1.00 85.88 98 LYS A O 1
ATOM 779 N N . ARG A 1 99 ? -12.193 10.826 25.552 1.00 83.19 99 ARG A N 1
ATOM 780 C CA . ARG A 1 99 ? -11.369 9.746 25.010 1.00 83.19 99 ARG A CA 1
ATOM 781 C C . ARG A 1 99 ? -12.136 9.011 23.920 1.00 83.19 99 ARG A C 1
ATOM 783 O O . ARG A 1 99 ? -13.263 8.573 24.110 1.00 83.19 99 ARG A O 1
ATOM 790 N N . VAL A 1 100 ? -11.494 8.826 22.773 1.00 80.25 100 VAL A N 1
ATOM 791 C CA . VAL A 1 100 ? -12.019 7.993 21.686 1.00 80.25 100 VAL A CA 1
ATOM 792 C C . VAL A 1 100 ? -11.062 6.833 21.488 1.00 80.25 100 VAL A C 1
ATOM 794 O O . VAL A 1 100 ? -9.860 7.043 21.312 1.00 80.25 100 VAL A O 1
ATOM 797 N N . ARG A 1 101 ? -11.579 5.601 21.507 1.00 76.19 101 ARG A N 1
ATOM 798 C CA . ARG A 1 101 ? -10.757 4.429 21.217 1.00 76.19 101 ARG A CA 1
ATOM 799 C C . ARG A 1 101 ? -10.679 4.245 19.710 1.00 76.19 101 ARG A C 1
ATOM 801 O O . ARG A 1 101 ? -11.669 3.900 19.064 1.00 76.19 101 ARG A O 1
ATOM 808 N N . VAL A 1 102 ? -9.486 4.457 19.174 1.00 70.00 102 VAL A N 1
ATOM 809 C CA . VAL A 1 102 ? -9.129 4.063 17.811 1.00 70.00 102 VAL A CA 1
ATOM 810 C C . VAL A 1 102 ? -8.617 2.627 17.860 1.00 70.00 102 VAL A C 1
ATOM 812 O O . VAL A 1 102 ? -8.019 2.213 18.857 1.00 70.00 102 VAL A O 1
ATOM 815 N N . SER A 1 103 ? -8.893 1.844 16.819 1.00 67.25 103 SER A N 1
ATOM 816 C CA . SER A 1 103 ? -8.340 0.494 16.703 1.00 67.25 103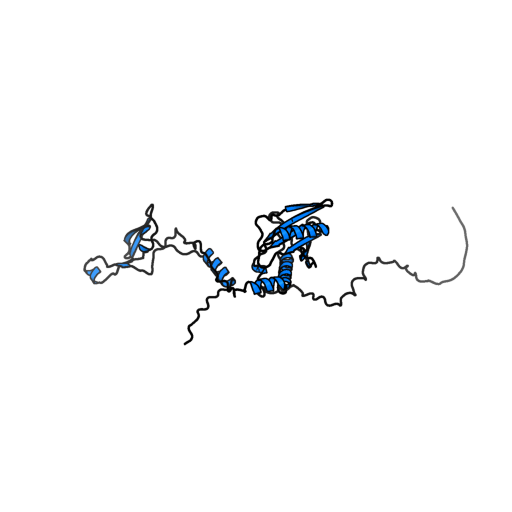 SER A CA 1
ATOM 817 C C . SER A 1 103 ? -6.810 0.560 16.805 1.00 67.25 103 SER A C 1
ATOM 819 O O . SER A 1 103 ? -6.179 1.351 16.103 1.00 67.25 103 SER A O 1
ATOM 821 N N . GLY A 1 104 ? -6.221 -0.205 17.730 1.00 65.69 104 GLY A N 1
ATOM 822 C CA . GLY A 1 104 ? -4.769 -0.239 17.929 1.00 65.69 104 GLY A CA 1
ATOM 823 C C . GLY A 1 104 ? -4.032 -0.866 16.738 1.00 65.69 104 GLY A C 1
ATOM 824 O O . GLY A 1 104 ? -4.675 -1.338 15.801 1.00 65.69 104 GLY A O 1
ATOM 825 N N . PRO A 1 105 ? -2.688 -0.911 16.750 1.00 61.31 105 PRO A N 1
ATOM 826 C CA . PRO A 1 105 ? -1.939 -1.635 15.727 1.00 61.31 105 PRO A CA 1
ATOM 827 C C . PRO A 1 105 ? -2.372 -3.107 15.730 1.00 61.31 105 PRO A C 1
ATOM 829 O O . PRO A 1 105 ? -2.260 -3.792 16.744 1.00 61.31 105 PRO A O 1
ATOM 832 N N . PHE A 1 106 ? -2.899 -3.579 14.603 1.00 66.81 106 PHE A N 1
ATOM 833 C CA . PHE A 1 106 ? -3.326 -4.962 14.424 1.00 66.81 106 PHE A CA 1
ATOM 834 C C . PHE A 1 106 ? -2.557 -5.600 13.269 1.00 66.81 106 PHE A C 1
ATOM 836 O O . PHE A 1 106 ? -2.322 -4.969 12.236 1.00 66.81 106 PHE A O 1
ATOM 843 N N . THR A 1 107 ? -2.192 -6.867 13.442 1.00 58.47 107 THR A N 1
ATOM 844 C CA . THR A 1 107 ? -1.603 -7.691 12.386 1.00 58.47 107 THR A CA 1
ATOM 845 C C . THR A 1 107 ? -2.700 -8.571 11.807 1.00 58.47 107 THR A C 1
ATOM 847 O O . THR A 1 107 ? -3.382 -9.282 12.543 1.00 58.47 107 THR A O 1
ATOM 850 N N . VAL A 1 108 ? -2.891 -8.508 10.489 1.00 63.59 108 VAL A N 1
ATOM 851 C CA . VAL A 1 108 ? -3.760 -9.445 9.769 1.00 63.59 108 VAL A CA 1
ATOM 852 C C . VAL A 1 108 ? -2.864 -10.487 9.123 1.00 63.59 108 VAL A C 1
ATOM 854 O O . VAL A 1 108 ? -2.277 -10.238 8.073 1.00 63.59 108 VAL A O 1
ATOM 857 N N . GLU A 1 109 ? -2.763 -11.644 9.765 1.00 55.59 109 GLU A N 1
ATOM 858 C CA . GLU A 1 109 ? -2.161 -12.836 9.178 1.00 55.59 109 GLU A CA 1
ATOM 859 C C . GLU A 1 109 ? -3.220 -13.498 8.291 1.00 55.59 109 GLU A C 1
ATOM 861 O O . GLU A 1 109 ? -4.233 -14.006 8.776 1.00 55.59 109 GLU A O 1
ATOM 866 N N . THR A 1 110 ? -3.033 -13.459 6.974 1.00 54.03 110 THR A N 1
ATOM 867 C CA . THR A 1 110 ? -3.828 -14.298 6.076 1.00 54.03 110 THR A CA 1
ATOM 868 C C . THR A 1 110 ? -3.150 -15.654 6.006 1.00 54.03 110 THR A C 1
ATOM 870 O O . THR A 1 110 ? -2.011 -15.721 5.542 1.00 54.03 110 THR A O 1
ATOM 873 N N . LEU A 1 111 ? -3.851 -16.731 6.376 1.00 48.47 111 LEU A N 1
ATOM 874 C CA . LEU A 1 111 ? -3.555 -18.031 5.782 1.00 48.47 111 LEU A CA 1
ATOM 875 C C . LEU A 1 111 ? -3.812 -17.843 4.290 1.00 48.47 111 LEU A C 1
ATOM 877 O O . LEU A 1 111 ? -4.953 -17.856 3.833 1.00 48.47 111 LEU A O 1
ATOM 881 N N . GLN A 1 112 ? -2.757 -17.529 3.543 1.00 45.75 112 GLN A N 1
ATOM 882 C CA . GLN A 1 112 ? -2.804 -17.748 2.116 1.00 45.75 112 GLN A CA 1
ATOM 883 C C . GLN A 1 112 ? -3.164 -19.225 1.980 1.00 45.75 112 GLN A C 1
ATOM 885 O O . GLN A 1 112 ? -2.461 -20.069 2.539 1.00 45.75 112 GLN A O 1
ATOM 890 N N . ASP A 1 113 ? -4.252 -19.527 1.270 1.00 38.06 113 ASP A N 1
ATOM 891 C CA . ASP A 1 113 ? -4.399 -20.818 0.604 1.00 38.06 113 ASP A CA 1
ATOM 892 C C . ASP A 1 113 ? -3.262 -20.892 -0.427 1.00 38.06 113 ASP A C 1
ATOM 894 O O . ASP A 1 113 ? -3.441 -20.741 -1.634 1.00 38.06 113 ASP A O 1
ATOM 898 N N . PHE A 1 114 ? -2.035 -21.041 0.068 1.00 43.75 114 PHE A N 1
ATOM 899 C CA . PHE A 1 114 ? -1.055 -21.825 -0.623 1.00 43.75 114 PHE A CA 1
ATOM 900 C C . PHE A 1 114 ? -1.641 -23.222 -0.562 1.00 43.75 114 PHE A C 1
ATOM 902 O O . PHE A 1 114 ? -1.553 -23.900 0.454 1.00 43.75 114 PHE A O 1
ATOM 909 N N . GLU A 1 115 ? -2.225 -23.671 -1.661 1.00 47.56 115 GLU A N 1
ATOM 910 C CA . GLU A 1 115 ? -1.851 -25.008 -2.078 1.00 47.56 115 GLU A CA 1
ATOM 911 C C . GLU A 1 115 ? -0.320 -24.925 -2.212 1.00 47.56 115 GLU A C 1
ATOM 913 O O . GLU A 1 115 ? 0.155 -24.150 -3.054 1.00 47.56 115 GLU A O 1
ATOM 918 N N . PRO A 1 116 ? 0.469 -25.507 -1.284 1.00 47.34 116 PRO A N 1
ATOM 919 C CA . PRO A 1 116 ? 1.909 -25.357 -1.335 1.00 47.34 116 PRO A CA 1
ATOM 920 C C . PRO A 1 116 ? 2.351 -26.065 -2.605 1.00 47.34 116 PRO A C 1
ATOM 922 O O . PRO A 1 116 ? 2.426 -27.291 -2.657 1.00 47.34 116 PRO A O 1
ATOM 925 N N . LEU A 1 117 ? 2.582 -25.278 -3.656 1.00 52.34 117 LEU A N 1
ATOM 926 C CA . LEU A 1 117 ? 3.223 -25.767 -4.858 1.00 52.34 117 LEU A CA 1
ATOM 927 C C . LEU A 1 117 ? 4.540 -26.361 -4.398 1.00 52.34 117 LEU A C 1
ATOM 929 O O . LEU A 1 117 ? 5.317 -25.701 -3.697 1.00 52.34 117 LEU A O 1
ATOM 933 N N . SER A 1 118 ? 4.762 -27.625 -4.744 1.00 65.44 118 SER A N 1
ATOM 934 C CA . SER A 1 118 ? 6.028 -28.246 -4.415 1.00 65.44 118 SER A CA 1
ATOM 935 C C . SER A 1 118 ? 7.150 -27.412 -5.056 1.00 65.44 118 SER A C 1
ATOM 937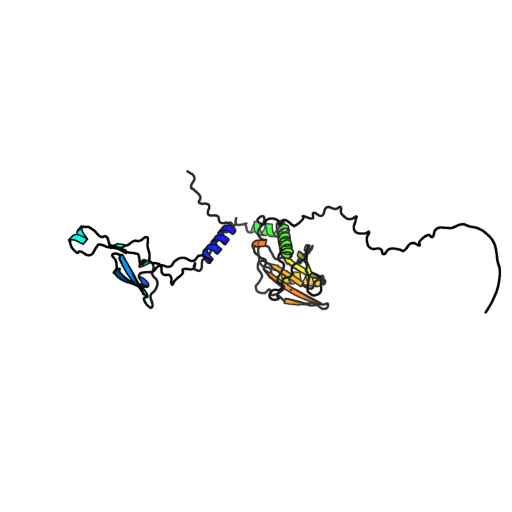 O O . SER A 1 118 ? 6.938 -26.784 -6.101 1.00 65.44 118 SER A O 1
ATOM 939 N N . PRO A 1 119 ? 8.357 -27.378 -4.470 1.00 58.44 119 PRO A N 1
ATOM 940 C CA . PRO A 1 119 ? 9.494 -26.704 -5.094 1.00 58.44 119 PRO A CA 1
ATOM 941 C C . PRO A 1 119 ? 9.703 -27.136 -6.557 1.00 58.44 119 PRO A C 1
ATOM 943 O O . PRO A 1 119 ? 10.066 -26.317 -7.397 1.00 58.44 119 PRO A O 1
ATOM 946 N N . ALA A 1 120 ? 9.376 -28.395 -6.877 1.00 65.75 120 ALA A N 1
ATOM 947 C CA . ALA A 1 120 ? 9.407 -28.930 -8.233 1.00 65.75 120 ALA A CA 1
ATOM 948 C C . ALA A 1 120 ? 8.357 -28.287 -9.159 1.00 65.75 120 ALA A C 1
ATOM 950 O O . ALA A 1 120 ? 8.690 -27.947 -10.291 1.00 65.75 120 ALA A O 1
ATOM 951 N N . ASP A 1 121 ? 7.130 -28.052 -8.687 1.00 59.94 121 ASP A N 1
ATOM 952 C CA . ASP A 1 121 ? 6.070 -27.409 -9.480 1.00 59.94 121 ASP A CA 1
ATOM 953 C C . ASP A 1 121 ? 6.347 -25.916 -9.715 1.00 59.94 121 ASP A C 1
ATOM 955 O O . ASP A 1 121 ? 6.031 -25.384 -10.781 1.00 59.94 121 ASP A O 1
ATOM 959 N N . LEU A 1 122 ? 6.964 -25.235 -8.741 1.00 56.22 122 LEU A N 1
ATOM 960 C CA . LEU A 1 122 ? 7.437 -23.852 -8.883 1.00 56.22 122 LEU A CA 1
ATOM 961 C C . LEU A 1 122 ? 8.555 -23.750 -9.924 1.00 56.22 122 LEU A C 1
ATOM 963 O O . LEU A 1 122 ? 8.487 -22.901 -10.814 1.00 56.22 122 LEU A O 1
ATOM 967 N N . GLU A 1 123 ? 9.552 -24.636 -9.850 1.00 59.34 123 GLU A N 1
ATOM 968 C CA . GLU A 1 123 ? 10.615 -24.714 -10.853 1.00 59.34 123 GLU A CA 1
ATOM 969 C C . GLU A 1 123 ? 10.071 -25.086 -12.233 1.00 59.34 123 GLU A C 1
ATOM 971 O O . GLU A 1 123 ? 10.491 -24.512 -13.235 1.00 59.34 123 GLU A O 1
ATOM 976 N N . GLN A 1 124 ? 9.123 -26.021 -12.309 1.00 55.44 124 GLN A N 1
ATOM 977 C CA . GLN A 1 124 ? 8.524 -26.438 -13.571 1.00 55.44 124 GLN A CA 1
ATOM 978 C C . GLN A 1 124 ? 7.709 -25.307 -14.199 1.00 55.44 124 GLN A C 1
ATOM 980 O O . GLN A 1 124 ? 7.895 -25.032 -15.381 1.00 55.44 124 GLN A O 1
ATOM 985 N N . ARG A 1 125 ? 6.884 -24.590 -13.423 1.00 51.47 125 ARG A N 1
ATOM 986 C CA . ARG A 1 125 ? 6.138 -23.417 -13.911 1.00 51.47 125 ARG A CA 1
ATOM 987 C C . ARG A 1 125 ? 7.053 -22.279 -14.350 1.00 51.47 125 ARG A C 1
ATOM 989 O O . ARG A 1 125 ? 6.801 -21.700 -15.405 1.00 51.47 125 ARG A O 1
ATOM 996 N N . ALA A 1 126 ? 8.126 -22.014 -13.602 1.00 52.56 126 ALA A N 1
ATOM 997 C CA . ALA A 1 126 ? 9.162 -21.059 -13.995 1.00 52.56 126 ALA A CA 1
ATOM 998 C C . ALA A 1 126 ? 9.890 -21.475 -15.290 1.00 52.56 126 ALA A C 1
ATOM 1000 O O . ALA A 1 126 ? 10.368 -20.619 -16.027 1.00 52.56 126 ALA A O 1
ATOM 1001 N N . ARG A 1 127 ? 9.959 -22.782 -15.590 1.00 51.03 127 ARG A N 1
ATOM 1002 C CA . ARG A 1 127 ? 10.557 -23.326 -16.822 1.00 51.03 127 ARG A CA 1
ATOM 1003 C C . ARG A 1 127 ? 9.592 -23.364 -18.011 1.00 51.03 127 ARG A C 1
ATOM 1005 O O . ARG A 1 127 ? 10.051 -23.256 -19.143 1.00 51.03 127 ARG A O 1
ATOM 1012 N N . THR A 1 128 ? 8.285 -23.543 -17.797 1.00 50.19 128 THR A N 1
ATOM 1013 C CA . THR A 1 128 ? 7.313 -23.740 -18.892 1.00 50.19 128 THR A CA 1
ATOM 1014 C C . THR A 1 128 ? 6.726 -22.456 -19.482 1.00 50.19 128 THR A C 1
ATOM 1016 O O . THR A 1 128 ? 6.163 -22.524 -20.571 1.00 50.19 128 THR A O 1
ATOM 1019 N N . GLY A 1 129 ? 6.826 -21.299 -18.814 1.00 53.44 129 GLY A N 1
ATOM 1020 C CA . GLY A 1 129 ? 6.459 -19.981 -19.374 1.00 53.44 129 GLY A CA 1
ATOM 1021 C C . GLY A 1 129 ? 4.993 -19.795 -19.813 1.00 53.44 129 GLY A C 1
ATOM 1022 O O . GLY A 1 129 ? 4.635 -18.760 -20.377 1.00 53.44 129 GLY A O 1
ATOM 1023 N N . SER A 1 130 ? 4.116 -20.776 -19.577 1.00 54.72 130 SER A N 1
ATOM 1024 C CA . SER A 1 130 ? 2.728 -20.772 -20.062 1.00 54.72 130 SER A CA 1
ATOM 1025 C C . SER A 1 130 ? 1.857 -19.696 -19.402 1.00 54.72 130 SER A C 1
ATOM 1027 O O . SER A 1 130 ? 0.915 -19.209 -20.024 1.00 54.72 130 SER A O 1
ATOM 1029 N N . ASP A 1 131 ? 2.205 -19.288 -18.178 1.00 61.44 131 ASP A N 1
ATOM 1030 C CA . ASP A 1 131 ? 1.499 -18.261 -17.396 1.00 61.44 131 ASP A CA 1
ATOM 1031 C C . ASP A 1 131 ? 2.118 -16.855 -17.522 1.00 61.44 131 ASP A C 1
ATOM 1033 O O . ASP A 1 131 ? 1.546 -15.884 -17.011 1.00 61.44 131 ASP A O 1
ATOM 1037 N N . ASP A 1 132 ? 3.253 -16.719 -18.217 1.00 68.19 132 ASP A N 1
ATOM 1038 C CA . ASP A 1 132 ? 3.957 -15.438 -18.351 1.00 68.19 132 ASP A CA 1
ATOM 1039 C C . ASP A 1 132 ? 3.303 -14.543 -19.406 1.00 68.19 132 ASP A C 1
ATOM 1041 O O . ASP A 1 132 ? 3.178 -13.337 -19.207 1.00 68.19 132 ASP A O 1
ATOM 1045 N N . VAL A 1 133 ? 2.771 -15.123 -20.488 1.00 72.88 133 VAL A N 1
ATOM 1046 C CA . VAL A 1 133 ? 2.110 -14.353 -21.558 1.00 72.88 133 VAL A CA 1
ATOM 1047 C C . VAL A 1 133 ? 0.862 -13.600 -21.056 1.00 72.88 133 VAL A C 1
ATOM 1049 O O . VAL A 1 133 ? 0.757 -12.397 -21.314 1.00 72.88 133 VAL A O 1
ATOM 1052 N N . PRO A 1 134 ? -0.071 -14.220 -20.299 1.00 81.31 134 PRO A N 1
ATOM 1053 C CA . PRO A 1 134 ? -1.193 -13.491 -19.702 1.00 81.31 134 PRO A CA 1
ATOM 1054 C C . PRO A 1 134 ? -0.746 -12.409 -18.711 1.00 81.31 134 PRO A C 1
ATOM 1056 O O . PRO A 1 134 ? -1.378 -11.356 -18.609 1.00 81.31 134 PRO A O 1
ATOM 1059 N N . PHE A 1 135 ? 0.338 -12.658 -17.973 1.00 83.69 135 PHE A N 1
ATOM 1060 C CA . PHE A 1 135 ? 0.892 -11.706 -17.018 1.00 83.69 135 PHE A CA 1
ATOM 1061 C C . PHE A 1 135 ? 1.498 -10.481 -17.713 1.00 83.69 135 PHE A C 1
ATOM 1063 O O . PHE A 1 135 ? 1.099 -9.358 -17.401 1.00 83.69 135 PHE A O 1
ATOM 1070 N N . GLU A 1 136 ? 2.375 -10.679 -18.699 1.00 87.88 136 GLU A N 1
ATOM 1071 C CA . GLU A 1 136 ? 2.954 -9.607 -19.518 1.00 87.88 136 GLU A CA 1
ATOM 1072 C C . GLU A 1 136 ? 1.856 -8.736 -20.141 1.00 87.88 136 GLU A C 1
ATOM 1074 O O . GLU A 1 136 ? 1.911 -7.508 -20.084 1.00 87.88 136 GLU A O 1
ATOM 1079 N N . GLN A 1 137 ? 0.794 -9.357 -20.659 1.00 87.25 137 GLN A N 1
ATOM 1080 C CA . GLN A 1 137 ? -0.305 -8.622 -21.278 1.00 87.25 137 GLN A CA 1
ATOM 1081 C C . GLN A 1 137 ? -1.084 -7.751 -20.277 1.00 87.25 137 GLN A C 1
ATOM 1083 O O . GLN A 1 137 ? -1.511 -6.644 -20.622 1.00 87.25 137 GLN A O 1
ATOM 1088 N N . ARG A 1 138 ? -1.229 -8.195 -19.020 1.00 87.56 138 ARG A N 1
ATOM 1089 C CA . ARG A 1 138 ? -1.781 -7.363 -17.934 1.00 87.56 138 ARG A CA 1
ATOM 1090 C C . ARG A 1 138 ? -0.852 -6.204 -17.587 1.00 87.56 138 ARG A C 1
ATOM 1092 O O . ARG A 1 138 ? -1.332 -5.085 -17.403 1.00 87.56 138 ARG A O 1
ATOM 1099 N N . VAL A 1 139 ? 0.458 -6.449 -17.541 1.00 90.81 139 VAL A N 1
ATOM 1100 C CA . VAL A 1 139 ? 1.460 -5.395 -17.334 1.00 90.81 139 VAL A CA 1
ATOM 1101 C C . VAL A 1 139 ? 1.341 -4.339 -18.436 1.00 90.81 139 VAL A C 1
ATOM 1103 O O . VAL A 1 139 ? 1.243 -3.154 -18.124 1.00 90.81 139 VAL A O 1
ATOM 1106 N N . PHE A 1 140 ? 1.232 -4.734 -19.706 1.00 91.62 140 PHE A N 1
ATOM 1107 C CA . PHE A 1 140 ? 1.071 -3.795 -20.825 1.00 91.62 140 PHE A CA 1
ATOM 1108 C C . PHE A 1 140 ? -0.210 -2.962 -20.711 1.00 91.62 140 PHE A C 1
ATOM 1110 O O . PHE A 1 140 ? -0.162 -1.737 -20.829 1.00 91.62 140 PHE A O 1
ATOM 1117 N N . ALA A 1 141 ? -1.344 -3.592 -20.391 1.00 88.44 141 ALA A N 1
ATOM 1118 C CA . ALA A 1 141 ? -2.601 -2.877 -20.174 1.00 88.44 141 ALA A CA 1
ATOM 1119 C C . ALA A 1 141 ? -2.507 -1.871 -19.010 1.00 88.44 141 ALA A C 1
ATOM 1121 O O . ALA A 1 141 ? -3.073 -0.774 -19.064 1.00 88.44 141 ALA A O 1
ATOM 1122 N N . HIS A 1 142 ? -1.761 -2.209 -17.957 1.00 90.12 142 HIS A N 1
ATOM 1123 C CA . HIS A 1 142 ? -1.509 -1.305 -16.839 1.00 90.12 142 HIS A CA 1
ATOM 1124 C C . HIS A 1 142 ? -0.595 -0.133 -17.227 1.00 90.12 142 HIS A C 1
ATOM 1126 O O . HIS A 1 142 ? -0.842 0.999 -16.817 1.00 90.12 142 HIS A O 1
ATOM 1132 N N . LEU A 1 143 ? 0.418 -0.355 -18.068 1.00 90.38 143 LEU A N 1
ATOM 1133 C CA . LEU A 1 143 ? 1.267 0.718 -18.603 1.00 90.38 143 LEU A CA 1
ATOM 1134 C C . LEU A 1 143 ? 0.472 1.716 -19.466 1.00 90.38 143 LEU A C 1
ATOM 1136 O O . LEU A 1 143 ? 0.748 2.914 -19.430 1.00 90.38 143 LEU A O 1
ATOM 1140 N N . GLN A 1 144 ? -0.540 1.242 -20.196 1.00 89.44 144 GLN A N 1
ATOM 1141 C CA . GLN A 1 144 ? -1.403 2.094 -21.021 1.00 89.44 144 GLN A CA 1
ATOM 1142 C C . GLN A 1 144 ? -2.465 2.858 -20.221 1.00 89.44 144 GLN A C 1
ATOM 1144 O O . GLN A 1 144 ? -2.834 3.970 -20.584 1.00 89.44 144 GLN A O 1
ATOM 1149 N N . SER A 1 145 ? -2.984 2.270 -19.142 1.00 84.12 145 SER A N 1
ATOM 1150 C CA . SER A 1 145 ? -4.058 2.876 -18.341 1.00 84.12 145 SER A CA 1
ATOM 1151 C C . SER A 1 145 ? -3.535 3.702 -17.168 1.00 84.12 145 SER A C 1
ATOM 1153 O O . SER A 1 145 ? -3.936 4.848 -16.974 1.00 84.12 145 SER A O 1
ATOM 1155 N N . ALA A 1 146 ? -2.633 3.126 -16.377 1.00 84.31 146 ALA A N 1
ATOM 1156 C CA . ALA A 1 146 ? -2.015 3.794 -15.252 1.00 84.31 146 ALA A CA 1
ATOM 1157 C C . ALA A 1 146 ? -0.742 4.508 -15.711 1.00 84.31 146 ALA A C 1
ATOM 1159 O O . ALA A 1 146 ? -0.624 5.700 -15.461 1.00 84.31 146 ALA A O 1
ATOM 1160 N N . GLY A 1 147 ? 0.185 3.836 -16.388 1.00 86.62 147 GLY A N 1
ATOM 1161 C CA . GLY A 1 147 ? 1.503 4.397 -16.701 1.00 86.62 147 GLY A CA 1
ATOM 1162 C C . GLY A 1 147 ? 2.506 4.283 -15.548 1.00 86.62 147 GLY A C 1
ATOM 1163 O O . GLY A 1 147 ? 2.217 3.681 -14.513 1.00 86.62 147 GLY A O 1
ATOM 1164 N N . VAL A 1 148 ? 3.693 4.867 -15.725 1.00 87.25 148 VAL A N 1
ATOM 1165 C CA . VAL A 1 148 ? 4.865 4.725 -14.836 1.00 87.25 148 VAL A CA 1
ATOM 1166 C C . VAL A 1 148 ? 5.311 6.086 -14.310 1.00 87.25 148 VAL A C 1
ATOM 1168 O O . VAL A 1 148 ? 5.250 7.081 -15.025 1.00 87.25 148 VAL A O 1
ATOM 1171 N N . MET A 1 149 ? 5.773 6.148 -13.061 1.00 81.75 149 MET A N 1
ATOM 1172 C CA . MET A 1 149 ? 6.340 7.374 -12.491 1.00 81.75 149 MET A CA 1
ATOM 1173 C C . MET A 1 149 ? 7.756 7.610 -13.032 1.00 81.75 149 MET A C 1
ATOM 1175 O O . MET A 1 149 ? 8.620 6.747 -12.907 1.00 81.75 149 MET A O 1
ATOM 1179 N N . THR A 1 150 ? 8.025 8.789 -13.590 1.00 72.06 150 THR A N 1
ATOM 1180 C CA . THR A 1 150 ? 9.299 9.138 -14.255 1.00 72.06 150 THR A CA 1
ATOM 1181 C C . THR A 1 150 ? 10.408 9.577 -13.284 1.00 72.06 150 THR A C 1
ATOM 1183 O O . THR A 1 150 ? 11.309 10.324 -13.653 1.00 72.06 150 THR A O 1
ATOM 1186 N N . GLY A 1 151 ? 10.355 9.161 -12.012 1.00 65.19 151 GLY A N 1
ATOM 1187 C CA . GLY A 1 151 ? 11.323 9.536 -10.964 1.00 65.19 151 GLY A CA 1
ATOM 1188 C C . GLY A 1 151 ? 11.249 11.001 -10.499 1.00 65.19 151 GLY A C 1
ATOM 1189 O O . GLY A 1 151 ? 11.644 11.311 -9.377 1.00 65.19 151 GLY A O 1
ATOM 1190 N N . LYS A 1 152 ? 10.680 11.903 -11.309 1.00 69.94 152 LYS A N 1
ATOM 1191 C CA . LYS A 1 152 ? 10.356 13.286 -10.936 1.00 69.94 152 LYS A CA 1
ATOM 1192 C C . LYS A 1 152 ? 9.025 13.335 -10.186 1.00 69.94 152 LYS A C 1
ATOM 1194 O O . LYS A 1 152 ? 8.052 12.682 -10.562 1.00 69.94 152 LYS A O 1
ATOM 1199 N N . LYS A 1 153 ? 8.981 14.112 -9.099 1.00 67.62 153 LYS A N 1
ATOM 1200 C CA . LYS A 1 153 ? 7.827 14.176 -8.191 1.00 67.62 153 LYS A CA 1
ATOM 1201 C C . LYS A 1 153 ? 6.561 14.596 -8.947 1.00 67.62 153 LYS A C 1
ATOM 1203 O O . LYS A 1 153 ? 6.470 15.721 -9.423 1.00 67.62 153 LYS A O 1
ATOM 1208 N N . GLY A 1 154 ? 5.584 13.692 -9.008 1.00 65.88 154 GLY A N 1
ATOM 1209 C CA . GLY A 1 154 ? 4.273 13.941 -9.615 1.00 65.88 154 GLY A CA 1
ATOM 1210 C C . GLY A 1 154 ? 4.218 13.812 -11.140 1.00 65.88 154 GLY A C 1
ATOM 1211 O O . GLY A 1 154 ? 3.148 14.009 -11.706 1.00 65.88 154 GLY A O 1
ATOM 1212 N N . GLU A 1 155 ? 5.320 13.458 -11.808 1.00 79.62 155 GLU A N 1
ATOM 1213 C CA . GLU A 1 155 ? 5.332 13.230 -13.255 1.00 79.62 155 GLU A CA 1
ATOM 1214 C C . GLU A 1 155 ? 5.107 11.738 -13.551 1.00 79.62 155 GLU A C 1
ATOM 1216 O O . GLU A 1 155 ? 5.763 10.856 -12.986 1.00 79.62 155 GLU A O 1
ATOM 1221 N N . LYS A 1 156 ? 4.125 11.450 -14.411 1.00 85.56 156 LYS A N 1
ATOM 1222 C CA . LYS A 1 156 ? 3.734 10.094 -14.803 1.00 85.56 156 LYS A CA 1
ATOM 1223 C C . LYS A 1 156 ? 3.720 9.993 -16.323 1.00 85.56 156 LYS A C 1
ATOM 1225 O O . LYS A 1 156 ? 3.056 10.786 -16.983 1.00 85.56 156 LYS A O 1
ATOM 1230 N N . ALA A 1 157 ? 4.420 9.005 -16.864 1.00 88.56 157 ALA A N 1
ATOM 1231 C CA . ALA A 1 157 ? 4.383 8.666 -18.277 1.00 88.56 157 ALA A CA 1
ATOM 1232 C C . ALA A 1 157 ? 3.289 7.626 -18.533 1.00 88.56 157 ALA A C 1
ATOM 1234 O O . ALA A 1 157 ? 3.371 6.496 -18.047 1.00 88.56 157 ALA A O 1
ATOM 1235 N N . ILE A 1 158 ? 2.264 8.016 -19.289 1.00 90.19 158 ILE A N 1
ATOM 1236 C CA . ILE A 1 158 ? 1.216 7.115 -19.780 1.00 90.19 158 ILE A CA 1
ATOM 1237 C C . ILE A 1 158 ? 1.589 6.703 -21.202 1.00 90.19 158 ILE A C 1
ATOM 1239 O O . ILE A 1 158 ? 1.871 7.558 -22.043 1.00 90.19 158 ILE A O 1
ATOM 1243 N N . PHE A 1 159 ? 1.610 5.398 -21.460 1.00 93.75 159 PHE A N 1
ATOM 1244 C CA . PHE A 1 159 ? 2.036 4.861 -22.747 1.00 93.75 159 PHE A CA 1
ATOM 1245 C C . PHE A 1 159 ? 0.856 4.755 -23.711 1.00 93.75 159 PHE A C 1
ATOM 1247 O O . PHE A 1 159 ? -0.150 4.117 -23.415 1.00 93.75 159 PHE A O 1
ATOM 1254 N N . THR A 1 160 ? 0.994 5.345 -24.894 1.00 93.00 160 THR A N 1
ATOM 1255 C CA . THR A 1 160 ? -0.008 5.264 -25.964 1.00 93.00 160 THR A CA 1
ATOM 1256 C C . THR A 1 160 ? -0.011 3.873 -26.593 1.00 93.00 160 THR A C 1
ATOM 1258 O O . THR A 1 160 ? -1.061 3.318 -26.917 1.00 93.00 160 THR A O 1
ATOM 1261 N N . ARG A 1 161 ? 1.177 3.283 -26.741 1.00 93.19 161 ARG A N 1
ATOM 1262 C CA . ARG A 1 161 ? 1.380 1.965 -27.342 1.00 93.19 161 ARG A CA 1
ATOM 1263 C C . ARG A 1 161 ? 2.439 1.199 -26.567 1.00 93.19 161 ARG A C 1
ATOM 1265 O O . ARG A 1 161 ? 3.443 1.790 -26.180 1.00 93.19 161 ARG A O 1
ATOM 1272 N N . VAL A 1 162 ? 2.200 -0.093 -26.362 1.00 94.94 162 VAL A N 1
ATOM 1273 C CA . VAL A 1 162 ? 3.163 -1.029 -25.777 1.00 94.94 162 VAL A CA 1
ATOM 1274 C C . VAL A 1 162 ? 3.146 -2.296 -26.621 1.00 94.94 162 VAL A C 1
ATOM 1276 O O . VAL A 1 162 ? 2.104 -2.942 -26.721 1.00 94.94 162 VAL A O 1
ATOM 1279 N N . ASP A 1 163 ? 4.283 -2.622 -27.226 1.00 92.88 163 ASP A N 1
ATOM 1280 C CA . ASP A 1 163 ? 4.449 -3.754 -28.135 1.00 92.88 163 ASP A CA 1
ATOM 1281 C C . ASP A 1 163 ? 5.476 -4.738 -27.558 1.00 92.88 163 ASP A C 1
ATOM 1283 O O . ASP A 1 163 ? 6.526 -4.342 -27.047 1.00 92.88 163 ASP A O 1
ATOM 1287 N N . ARG A 1 164 ? 5.172 -6.039 -27.623 1.00 92.94 164 ARG A N 1
ATOM 1288 C CA . ARG A 1 164 ? 6.064 -7.097 -27.128 1.00 92.94 164 ARG A CA 1
ATOM 1289 C C . ARG A 1 164 ? 7.314 -7.198 -28.001 1.00 92.94 164 ARG A C 1
ATOM 1291 O O . ARG A 1 164 ? 7.222 -7.161 -29.227 1.00 92.94 164 ARG A O 1
ATOM 1298 N N . LEU A 1 165 ? 8.462 -7.421 -27.372 1.00 91.19 165 LEU A N 1
ATOM 1299 C CA . LEU A 1 165 ? 9.727 -7.680 -28.050 1.00 91.19 165 LEU A CA 1
ATOM 1300 C C . LEU A 1 165 ? 10.124 -9.147 -27.920 1.00 91.19 165 LEU A C 1
ATOM 1302 O O . LEU A 1 165 ? 9.999 -9.753 -26.861 1.00 91.19 165 LEU A O 1
ATOM 1306 N N . ALA A 1 166 ? 10.649 -9.708 -29.007 1.00 87.38 166 ALA A N 1
ATOM 1307 C CA . ALA A 1 166 ? 11.307 -11.008 -28.986 1.00 87.38 166 ALA A CA 1
ATOM 1308 C C . ALA A 1 166 ? 12.761 -10.820 -28.532 1.00 87.38 166 ALA A C 1
ATOM 1310 O O . ALA A 1 166 ? 13.667 -10.653 -29.350 1.00 87.38 166 ALA A O 1
ATOM 1311 N N . SER A 1 167 ? 12.969 -10.757 -27.221 1.00 88.31 167 SER A N 1
ATOM 1312 C CA . SER A 1 167 ? 14.278 -10.548 -26.611 1.00 88.31 167 SER A CA 1
ATOM 1313 C C . SER A 1 167 ? 14.388 -11.277 -25.274 1.00 88.31 167 SER A C 1
ATOM 1315 O O . SER A 1 167 ? 13.383 -11.599 -24.648 1.00 88.31 167 SER A O 1
ATOM 1317 N N . ALA A 1 168 ? 15.625 -11.570 -24.868 1.00 87.06 168 ALA A N 1
ATOM 1318 C CA . ALA A 1 168 ? 15.907 -12.275 -23.626 1.00 87.06 168 ALA A CA 1
ATOM 1319 C C . ALA A 1 168 ? 15.718 -11.390 -22.384 1.00 87.06 168 ALA A C 1
ATOM 1321 O O . ALA A 1 168 ? 15.310 -11.893 -21.343 1.00 87.06 168 ALA A O 1
ATOM 1322 N N . TYR A 1 169 ? 16.024 -10.090 -22.472 1.00 92.25 169 TYR A N 1
ATOM 1323 C CA . TYR A 1 169 ? 15.967 -9.187 -21.318 1.00 92.25 169 TYR A CA 1
ATOM 1324 C C . TYR A 1 169 ? 15.065 -7.970 -21.537 1.00 92.25 169 TYR A C 1
ATOM 1326 O O . TYR A 1 169 ? 14.641 -7.350 -20.561 1.00 92.25 169 TYR A O 1
ATOM 1334 N N . LEU A 1 170 ? 14.714 -7.629 -22.775 1.00 94.81 170 LEU A N 1
ATOM 1335 C CA . LEU A 1 170 ? 13.745 -6.580 -23.086 1.00 94.81 170 LEU A CA 1
ATOM 1336 C C . LEU A 1 170 ? 12.431 -7.228 -23.512 1.00 94.81 170 LEU A C 1
ATOM 1338 O O . LEU A 1 170 ? 12.327 -7.822 -24.576 1.00 94.81 170 LEU A O 1
ATOM 1342 N N . HIS A 1 171 ? 11.409 -7.099 -22.678 1.00 94.25 171 HIS A N 1
ATOM 1343 C CA . HIS A 1 171 ? 10.139 -7.795 -22.877 1.00 94.25 171 HIS A CA 1
ATOM 1344 C C . HIS A 1 171 ? 9.192 -6.996 -23.777 1.00 94.25 171 HIS A C 1
ATOM 1346 O O . HIS A 1 171 ? 8.359 -7.566 -24.481 1.00 94.25 171 HIS A O 1
ATOM 1352 N N . ALA A 1 172 ? 9.313 -5.665 -23.772 1.00 95.44 172 ALA A N 1
ATOM 1353 C CA . ALA A 1 172 ? 8.478 -4.783 -24.575 1.00 95.44 172 ALA A CA 1
ATOM 1354 C C . ALA A 1 172 ? 9.138 -3.431 -24.858 1.00 95.44 172 ALA A C 1
ATOM 1356 O O . ALA A 1 172 ? 10.041 -2.994 -24.141 1.00 95.44 172 ALA A O 1
ATOM 1357 N N . GLU A 1 173 ? 8.624 -2.755 -25.880 1.00 95.62 173 GLU A N 1
ATOM 1358 C CA . GLU A 1 173 ? 8.834 -1.335 -26.144 1.00 95.62 173 GLU A CA 1
ATOM 1359 C C . GLU A 1 173 ? 7.540 -0.554 -25.931 1.00 95.62 173 GLU A C 1
ATOM 1361 O O . GLU A 1 173 ? 6.442 -1.050 -26.176 1.00 95.62 173 GLU A O 1
ATOM 1366 N N . GLY A 1 174 ? 7.668 0.681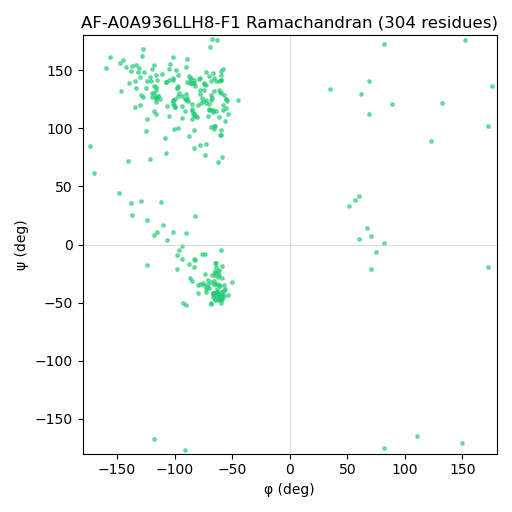 -25.461 1.00 95.50 174 GLY A N 1
ATOM 1367 C CA . GLY A 1 174 ? 6.559 1.587 -25.218 1.00 95.50 174 GLY A CA 1
ATOM 1368 C C . GLY A 1 174 ? 6.793 2.946 -25.842 1.00 95.50 174 GLY A C 1
ATOM 1369 O O . GLY A 1 174 ? 7.905 3.468 -25.812 1.00 95.50 174 GLY A O 1
ATOM 1370 N N . PHE A 1 175 ? 5.719 3.543 -26.342 1.00 94.81 175 PHE A N 1
ATOM 1371 C CA . PHE A 1 175 ? 5.706 4.897 -26.883 1.00 94.81 175 PHE A CA 1
ATOM 1372 C C . PHE A 1 175 ? 4.836 5.779 -25.994 1.00 94.81 175 PHE A C 1
ATOM 1374 O O . PHE A 1 175 ? 3.696 5.421 -25.682 1.00 94.81 175 PHE A O 1
ATOM 1381 N N . TYR A 1 176 ? 5.376 6.912 -25.558 1.00 93.38 176 TYR A N 1
ATOM 1382 C CA . TYR A 1 176 ? 4.696 7.857 -24.674 1.00 93.38 176 TYR A CA 1
ATOM 1383 C C . TYR A 1 176 ? 4.935 9.292 -25.137 1.00 93.38 176 TYR A C 1
ATOM 1385 O O . TYR A 1 176 ? 5.939 9.597 -25.778 1.00 93.38 176 TYR A O 1
ATOM 1393 N N . MET A 1 177 ? 4.008 10.190 -24.810 1.00 90.19 177 MET A N 1
ATOM 1394 C CA . MET A 1 177 ? 4.152 11.601 -25.159 1.00 90.19 177 MET A CA 1
ATOM 1395 C C . MET A 1 177 ? 5.021 12.307 -24.112 1.00 90.19 177 MET A C 1
ATOM 1397 O O . MET A 1 177 ? 4.619 12.464 -22.960 1.00 90.19 177 MET A O 1
ATOM 1401 N N . GLY A 1 178 ? 6.226 12.709 -24.509 1.00 83.56 178 GLY A N 1
ATOM 1402 C CA . GLY A 1 178 ? 7.105 13.567 -23.724 1.00 83.56 178 GLY A CA 1
ATOM 1403 C C . GLY A 1 178 ? 6.883 15.052 -24.026 1.00 83.56 178 GLY A C 1
ATOM 1404 O O . GLY A 1 178 ? 6.040 15.432 -24.835 1.00 83.56 178 GLY A O 1
ATOM 1405 N N . LYS A 1 179 ? 7.691 15.917 -23.400 1.00 80.69 179 LYS A N 1
ATOM 1406 C CA . LYS A 1 179 ? 7.637 17.378 -23.618 1.00 80.69 179 LYS A CA 1
ATOM 1407 C C . LYS A 1 179 ? 8.017 17.802 -25.043 1.00 80.69 179 LYS A C 1
ATOM 1409 O O . LYS A 1 179 ? 7.577 18.846 -25.504 1.00 80.69 179 LYS A O 1
ATOM 1414 N N . GLU A 1 180 ? 8.824 16.992 -25.720 1.00 82.31 180 GLU A N 1
ATOM 1415 C CA . GLU A 1 180 ? 9.402 17.270 -27.045 1.00 82.31 180 GLU A CA 1
ATOM 1416 C C . GLU A 1 180 ? 8.804 16.371 -28.140 1.00 82.31 180 GLU A C 1
ATOM 1418 O O . GLU A 1 180 ? 9.380 16.231 -29.214 1.00 82.31 180 GLU A O 1
ATOM 1423 N N . GLY A 1 181 ? 7.654 15.746 -27.869 1.00 88.06 181 GLY A N 1
ATOM 1424 C CA . GLY A 1 181 ? 6.995 14.811 -28.780 1.00 88.06 181 GLY A CA 1
ATOM 1425 C C . GLY A 1 181 ? 7.022 13.367 -28.287 1.00 88.06 181 GLY A C 1
ATOM 1426 O O . GLY A 1 181 ? 7.253 13.095 -27.106 1.00 88.06 181 GLY A O 1
ATOM 1427 N N . GLU A 1 182 ? 6.731 12.439 -29.195 1.00 92.00 182 GLU A N 1
ATOM 1428 C CA . GLU A 1 182 ? 6.686 11.007 -28.899 1.00 92.00 182 GLU A CA 1
ATOM 1429 C C . GLU A 1 182 ? 8.091 10.479 -28.584 1.00 92.00 182 GLU A C 1
ATOM 1431 O O . GLU A 1 182 ? 9.025 10.662 -29.363 1.00 92.00 182 GLU A O 1
ATOM 1436 N N . LYS A 1 183 ? 8.236 9.831 -27.427 1.00 92.75 183 LYS A N 1
ATOM 1437 C CA . LYS A 1 183 ? 9.476 9.201 -26.968 1.00 92.75 183 LYS A CA 1
ATOM 1438 C C . LYS A 1 183 ? 9.277 7.700 -26.799 1.00 92.75 183 LYS A C 1
ATOM 1440 O O . LYS A 1 183 ? 8.163 7.227 -26.558 1.00 92.75 183 LYS A O 1
ATOM 1445 N N . LYS A 1 184 ? 10.380 6.960 -26.915 1.00 94.06 184 LYS A N 1
ATOM 1446 C CA . LYS A 1 184 ? 10.423 5.501 -26.806 1.00 94.06 184 LYS A CA 1
ATOM 1447 C C . LYS A 1 184 ? 11.067 5.072 -25.489 1.00 94.06 184 LYS A C 1
ATOM 1449 O O . LYS A 1 184 ? 12.060 5.659 -25.062 1.00 94.06 184 LYS A O 1
ATOM 1454 N N . ALA A 1 185 ? 10.512 4.035 -24.870 1.00 95.12 185 ALA A N 1
ATOM 1455 C CA . ALA A 1 185 ? 11.086 3.363 -23.712 1.00 95.12 185 ALA A CA 1
ATOM 1456 C C . ALA A 1 185 ? 11.115 1.844 -23.905 1.00 95.12 185 ALA A C 1
ATOM 1458 O O . ALA A 1 185 ? 10.250 1.283 -24.577 1.00 95.12 185 ALA A O 1
ATOM 1459 N N . TYR A 1 186 ? 12.069 1.175 -23.266 1.00 96.69 186 TYR A N 1
ATOM 1460 C CA . TYR A 1 186 ? 12.110 -0.280 -23.155 1.00 96.69 186 TYR A CA 1
ATOM 1461 C C . TYR A 1 186 ? 11.697 -0.750 -21.762 1.00 96.69 186 TYR A C 1
ATOM 1463 O O . TYR A 1 186 ? 11.923 -0.060 -20.767 1.00 96.69 186 TYR A O 1
ATOM 1471 N N . PHE A 1 187 ? 11.131 -1.954 -21.688 1.00 96.12 187 PHE A N 1
ATOM 1472 C CA . PHE A 1 187 ? 10.699 -2.576 -20.441 1.00 96.12 187 PHE A CA 1
ATOM 1473 C C . PHE A 1 187 ? 11.432 -3.890 -20.190 1.00 96.12 187 PHE A C 1
ATOM 1475 O O . PHE A 1 187 ? 11.391 -4.811 -21.009 1.00 96.12 187 PHE A O 1
ATOM 1482 N N . HIS A 1 188 ? 12.036 -4.005 -19.011 1.00 95.94 188 HIS A N 1
ATOM 1483 C CA . HIS A 1 188 ? 12.423 -5.286 -18.432 1.00 95.94 188 HIS A CA 1
ATOM 1484 C C . HIS A 1 188 ? 11.384 -5.670 -17.379 1.00 95.94 188 HIS A C 1
ATOM 1486 O O . HIS A 1 188 ? 11.174 -4.909 -16.436 1.00 95.94 188 HIS A O 1
ATOM 1492 N N . ILE A 1 189 ? 10.732 -6.821 -17.535 1.00 94.50 189 ILE A N 1
ATOM 1493 C CA . ILE A 1 189 ? 9.756 -7.336 -16.576 1.00 94.50 189 ILE A CA 1
ATOM 1494 C C . ILE A 1 189 ? 10.450 -8.399 -15.728 1.00 94.50 189 ILE A C 1
ATOM 1496 O O . ILE A 1 189 ? 10.966 -9.386 -16.236 1.00 94.50 189 ILE A O 1
ATOM 1500 N N . GLY A 1 190 ? 10.489 -8.152 -14.426 1.00 91.50 190 GLY A N 1
ATOM 1501 C CA . GLY A 1 190 ? 11.026 -9.059 -13.429 1.00 91.50 190 GLY A CA 1
ATOM 1502 C C . GLY A 1 190 ? 10.177 -10.312 -13.231 1.00 91.50 190 GLY A C 1
ATOM 1503 O O . GLY A 1 190 ? 9.035 -10.374 -13.693 1.00 91.50 190 GLY A O 1
ATOM 1504 N N . PRO A 1 191 ? 10.700 -11.296 -12.481 1.00 86.12 191 PRO A N 1
ATOM 1505 C CA . PRO A 1 191 ? 9.975 -12.527 -12.211 1.00 86.12 191 PRO A CA 1
ATOM 1506 C C . PRO A 1 191 ? 8.654 -12.246 -11.486 1.00 86.12 191 PRO A C 1
ATOM 1508 O O . PRO A 1 191 ? 8.580 -11.407 -10.584 1.00 86.12 191 PRO A O 1
ATOM 1511 N N . LYS A 1 192 ? 7.617 -13.006 -11.854 1.00 83.06 192 LYS A N 1
ATOM 1512 C CA . LYS A 1 192 ? 6.296 -12.969 -11.211 1.00 83.06 192 LYS A CA 1
ATOM 1513 C C . LYS A 1 192 ? 6.386 -13.283 -9.712 1.00 83.06 192 LYS A C 1
ATOM 1515 O O . LYS A 1 192 ? 5.735 -12.637 -8.896 1.00 83.06 192 LYS A O 1
ATOM 1520 N N . PHE A 1 193 ? 7.224 -14.256 -9.360 1.00 80.69 193 PHE A N 1
ATOM 1521 C CA . PHE A 1 193 ? 7.504 -14.662 -7.987 1.00 80.69 193 PHE A CA 1
ATOM 1522 C C . PHE A 1 193 ? 9.014 -14.590 -7.754 1.00 80.69 193 PHE A C 1
ATOM 1524 O O . PHE A 1 193 ? 9.748 -15.492 -8.147 1.00 80.69 193 PHE A O 1
ATOM 1531 N N . GLY A 1 194 ? 9.489 -13.494 -7.164 1.00 82.19 194 GLY A N 1
ATOM 1532 C CA . GLY A 1 194 ? 10.904 -13.329 -6.847 1.00 82.19 194 GLY A CA 1
ATOM 1533 C C . GLY A 1 194 ? 11.378 -11.883 -6.885 1.00 82.19 194 GLY A C 1
ATOM 1534 O O . GLY A 1 194 ? 10.595 -10.936 -6.991 1.00 82.19 194 GLY A O 1
ATOM 1535 N N . THR A 1 195 ? 12.691 -11.729 -6.784 1.00 86.12 195 THR A N 1
ATOM 1536 C CA . THR A 1 195 ? 13.391 -10.448 -6.848 1.00 86.12 195 THR A CA 1
ATOM 1537 C C . THR A 1 195 ? 14.008 -10.250 -8.223 1.00 86.12 195 THR A C 1
ATOM 1539 O O . THR A 1 195 ? 14.551 -11.180 -8.818 1.00 86.12 195 THR A O 1
ATOM 1542 N N . VAL A 1 196 ? 13.967 -9.019 -8.728 1.00 91.25 196 VAL A N 1
ATOM 1543 C CA . VAL A 1 196 ? 14.798 -8.628 -9.868 1.00 91.25 196 VAL A CA 1
ATOM 1544 C C . VAL A 1 196 ? 16.253 -8.603 -9.413 1.00 91.25 196 VAL A C 1
ATOM 1546 O O . VAL A 1 196 ? 16.570 -7.899 -8.452 1.00 91.25 196 VAL A O 1
ATOM 1549 N N . SER A 1 197 ? 17.114 -9.350 -10.104 1.00 92.38 197 SER A N 1
ATOM 1550 C CA . SER A 1 197 ? 18.539 -9.422 -9.789 1.00 92.38 197 SER A CA 1
ATOM 1551 C C . SER A 1 197 ? 19.360 -8.370 -10.524 1.00 92.38 197 SER A C 1
ATOM 1553 O O . SER A 1 197 ? 19.037 -7.962 -11.646 1.00 92.38 197 SER A O 1
ATOM 1555 N N . ARG A 1 198 ? 20.488 -7.973 -9.933 1.00 92.00 198 ARG A N 1
ATOM 1556 C CA . ARG A 1 198 ? 21.456 -7.068 -10.563 1.00 92.00 198 ARG A CA 1
ATOM 1557 C C . ARG A 1 198 ? 21.951 -7.597 -11.909 1.00 92.00 198 ARG A C 1
ATOM 1559 O O . ARG A 1 198 ? 22.133 -6.825 -12.850 1.00 92.00 198 ARG A O 1
ATOM 1566 N N . GLN A 1 199 ? 22.154 -8.910 -12.024 1.00 93.50 199 GLN A N 1
ATOM 1567 C CA . GLN A 1 199 ? 22.585 -9.534 -13.275 1.00 93.50 199 GLN A CA 1
ATOM 1568 C C . GLN A 1 199 ? 21.557 -9.319 -14.395 1.00 93.50 199 GLN A C 1
ATOM 1570 O O . GLN A 1 199 ? 21.943 -8.957 -15.508 1.00 93.50 199 GLN A O 1
ATOM 1575 N N . ALA A 1 200 ? 20.264 -9.487 -14.097 1.00 93.00 200 ALA A N 1
ATOM 1576 C CA . ALA A 1 200 ? 19.191 -9.265 -15.061 1.00 93.00 200 ALA A CA 1
ATOM 1577 C C . ALA A 1 200 ? 19.110 -7.792 -15.493 1.00 93.00 200 ALA A C 1
ATOM 1579 O O . ALA A 1 200 ? 19.014 -7.506 -16.687 1.00 93.00 200 ALA A O 1
ATOM 1580 N N . VAL A 1 201 ? 19.250 -6.855 -14.547 1.00 94.25 201 VAL A N 1
ATOM 1581 C CA . VAL A 1 201 ? 19.289 -5.413 -14.846 1.00 94.25 201 VAL A CA 1
ATOM 1582 C C . VAL A 1 201 ? 20.469 -5.066 -15.752 1.00 94.25 201 VAL A C 1
ATOM 1584 O O . VAL A 1 201 ? 20.291 -4.390 -16.762 1.00 94.25 201 VAL A O 1
ATOM 1587 N N . ASN A 1 202 ? 21.670 -5.558 -15.445 1.00 94.19 202 ASN A N 1
ATOM 1588 C CA . ASN A 1 202 ? 22.861 -5.291 -16.253 1.00 94.19 202 ASN A CA 1
ATOM 1589 C C . ASN A 1 202 ? 22.740 -5.856 -17.674 1.00 94.19 202 ASN A C 1
ATOM 1591 O O . ASN A 1 202 ? 23.170 -5.213 -18.635 1.00 94.19 202 ASN A O 1
ATOM 1595 N N . ALA A 1 203 ? 22.134 -7.035 -17.822 1.00 95.25 203 ALA A N 1
ATOM 1596 C CA . ALA A 1 203 ? 21.868 -7.625 -19.126 1.00 95.25 203 ALA A CA 1
ATOM 1597 C C . ALA A 1 203 ? 20.833 -6.810 -19.924 1.00 95.25 203 ALA A C 1
ATOM 1599 O O . ALA A 1 203 ? 21.074 -6.512 -21.094 1.00 95.25 203 ALA A O 1
ATOM 1600 N N . ALA A 1 204 ? 19.753 -6.350 -19.281 1.00 95.19 204 ALA A N 1
ATOM 1601 C CA . ALA A 1 204 ? 18.769 -5.460 -19.898 1.00 95.19 204 ALA A CA 1
ATOM 1602 C C . ALA A 1 204 ? 19.389 -4.122 -20.333 1.00 95.19 204 ALA A C 1
ATOM 1604 O O . ALA A 1 204 ? 19.146 -3.658 -21.446 1.00 95.19 204 ALA A O 1
ATOM 1605 N N . ILE A 1 205 ? 20.250 -3.526 -19.499 1.00 94.56 205 ILE A N 1
ATOM 1606 C CA . ILE A 1 205 ? 21.007 -2.313 -19.842 1.00 94.56 205 ILE A CA 1
ATOM 1607 C C . ILE A 1 205 ? 21.889 -2.572 -21.063 1.00 94.56 205 ILE A C 1
ATOM 1609 O O . ILE A 1 205 ? 21.888 -1.770 -21.994 1.00 94.56 205 ILE A O 1
ATOM 1613 N N . LYS A 1 206 ? 22.634 -3.683 -21.086 1.00 93.12 206 LYS A N 1
ATOM 1614 C CA . LYS A 1 206 ? 23.503 -4.045 -22.214 1.00 93.12 206 LYS A CA 1
ATOM 1615 C C . LYS A 1 206 ? 22.711 -4.197 -23.512 1.00 93.12 206 LYS A C 1
ATOM 1617 O O . LYS A 1 206 ? 23.174 -3.739 -24.550 1.00 93.12 206 LYS A O 1
ATOM 1622 N N . GLU A 1 207 ? 21.535 -4.808 -23.461 1.00 93.50 207 GLU A N 1
ATOM 1623 C CA . GLU A 1 207 ? 20.707 -4.981 -24.651 1.00 93.50 207 GLU A CA 1
ATOM 1624 C C . GLU A 1 207 ? 20.059 -3.664 -25.108 1.00 93.50 207 GLU A C 1
ATOM 1626 O O . GLU A 1 207 ? 20.066 -3.350 -26.295 1.00 93.50 207 GLU A O 1
ATOM 1631 N N . CYS A 1 208 ? 19.579 -2.842 -24.171 1.00 92.56 208 CYS A N 1
ATOM 1632 C CA . CYS A 1 208 ? 19.058 -1.503 -24.459 1.00 92.56 208 CYS A CA 1
ATOM 1633 C C . CYS A 1 208 ? 20.119 -0.639 -25.160 1.00 92.56 208 CYS A C 1
ATOM 1635 O O . CYS A 1 208 ? 19.851 -0.014 -26.186 1.00 92.56 208 CYS A O 1
ATOM 1637 N N . ARG A 1 209 ? 21.360 -0.695 -24.657 1.00 90.38 209 ARG A N 1
ATOM 1638 C CA . ARG A 1 209 ? 22.547 -0.060 -25.248 1.00 90.38 209 ARG A CA 1
ATOM 1639 C C . ARG A 1 209 ? 22.816 -0.507 -26.684 1.00 90.38 209 ARG A C 1
ATOM 1641 O O . ARG A 1 209 ? 23.235 0.304 -27.499 1.00 90.38 209 ARG A O 1
ATOM 1648 N N . GLN A 1 210 ? 22.622 -1.790 -26.986 1.00 89.69 210 GLN A N 1
ATOM 1649 C CA . GLN A 1 210 ? 22.866 -2.336 -28.324 1.00 89.69 210 GLN A CA 1
ATOM 1650 C C . GLN A 1 210 ? 21.833 -1.865 -29.351 1.00 89.69 210 GLN A C 1
ATOM 1652 O O . GLN A 1 210 ? 22.173 -1.746 -30.525 1.00 89.69 210 GLN A O 1
ATOM 1657 N N . ARG A 1 211 ? 20.593 -1.600 -28.924 1.00 90.50 211 ARG A N 1
ATOM 1658 C CA . ARG A 1 211 ? 19.529 -1.101 -29.809 1.00 90.50 211 ARG A CA 1
ATOM 1659 C C . ARG A 1 211 ? 19.647 0.400 -30.066 1.00 90.50 211 ARG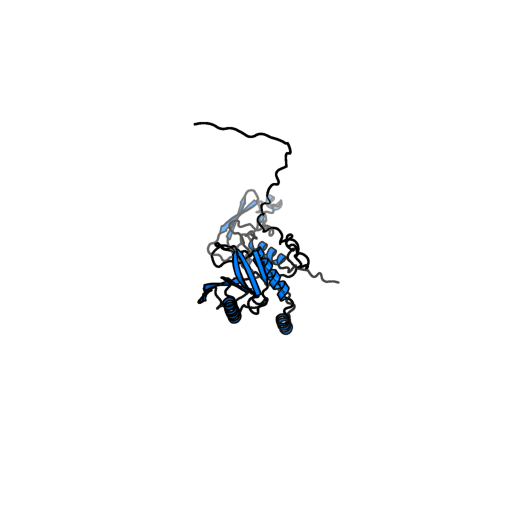 A C 1
ATOM 1661 O O . ARG A 1 211 ? 19.510 0.823 -31.208 1.00 90.50 211 ARG A O 1
ATOM 1668 N N . GLY A 1 212 ? 19.951 1.182 -29.026 1.00 86.25 212 GLY A N 1
ATOM 1669 C CA . GLY A 1 212 ? 20.341 2.593 -29.149 1.00 86.25 212 GLY A CA 1
ATOM 1670 C C . GLY A 1 212 ? 19.256 3.557 -29.649 1.00 86.25 212 GLY A C 1
ATOM 1671 O O . GLY A 1 212 ? 19.578 4.674 -30.031 1.00 86.25 212 GLY A O 1
ATOM 1672 N N . ASP A 1 213 ? 17.990 3.145 -29.663 1.00 90.56 213 ASP A N 1
ATOM 1673 C CA . ASP A 1 213 ? 16.851 3.884 -30.226 1.00 90.56 213 ASP A CA 1
ATOM 1674 C C . ASP A 1 213 ? 15.803 4.299 -29.172 1.00 90.56 213 ASP A C 1
ATOM 1676 O O . ASP A 1 213 ? 14.702 4.726 -29.521 1.00 90.56 213 ASP A O 1
ATOM 1680 N N . ALA A 1 214 ? 16.124 4.158 -27.883 1.00 90.38 214 ALA A N 1
ATOM 1681 C CA . ALA A 1 214 ? 15.269 4.567 -26.774 1.00 90.38 214 ALA A CA 1
ATOM 1682 C C . ALA A 1 214 ? 16.063 5.331 -25.709 1.00 90.38 214 ALA A C 1
ATOM 1684 O O . ALA A 1 214 ? 17.167 4.932 -25.335 1.00 90.38 214 ALA A O 1
ATOM 1685 N N . ASP A 1 215 ? 15.437 6.368 -25.155 1.00 89.62 215 ASP A N 1
ATOM 1686 C CA . ASP A 1 215 ? 16.046 7.259 -24.157 1.00 89.62 215 ASP A CA 1
ATOM 1687 C C . ASP A 1 215 ? 15.730 6.822 -22.714 1.00 89.62 215 ASP A C 1
ATOM 1689 O O . ASP A 1 215 ? 16.162 7.450 -21.741 1.00 89.62 215 ASP A O 1
ATOM 1693 N N . TRP A 1 216 ? 14.948 5.750 -22.547 1.00 92.75 216 TRP A N 1
ATOM 1694 C CA . TRP A 1 216 ? 14.484 5.289 -21.242 1.00 92.75 216 TRP A CA 1
ATOM 1695 C C . TRP A 1 216 ? 14.354 3.763 -21.168 1.00 92.75 216 TRP A C 1
ATOM 1697 O O . TRP A 1 216 ? 13.735 3.129 -22.018 1.00 92.75 216 TRP A O 1
ATOM 1707 N N . LEU A 1 217 ? 14.901 3.174 -20.107 1.00 94.88 217 LEU A N 1
ATOM 1708 C CA . LEU A 1 217 ? 14.729 1.780 -19.721 1.00 94.88 217 LEU A CA 1
ATOM 1709 C C . LEU A 1 217 ? 14.017 1.712 -18.367 1.00 94.88 217 LEU A C 1
ATOM 1711 O O . LEU A 1 217 ? 14.498 2.234 -17.360 1.00 94.88 217 LEU A O 1
ATOM 1715 N N . VAL A 1 218 ? 12.881 1.026 -18.328 1.00 94.75 218 VAL A N 1
ATOM 1716 C CA . VAL A 1 218 ? 12.099 0.814 -17.110 1.00 94.75 218 VAL A CA 1
ATOM 1717 C C . VAL A 1 218 ? 12.263 -0.629 -16.654 1.00 94.75 218 VAL A C 1
ATOM 1719 O O . VAL A 1 218 ? 11.894 -1.568 -17.360 1.00 94.75 218 VAL A O 1
ATOM 1722 N N . ILE A 1 219 ? 12.794 -0.803 -15.447 1.00 95.75 219 ILE A N 1
ATOM 1723 C CA . ILE A 1 219 ? 12.905 -2.101 -14.786 1.00 95.75 219 ILE A CA 1
ATOM 1724 C C . ILE A 1 219 ? 11.676 -2.277 -13.890 1.00 95.75 219 ILE A C 1
ATOM 1726 O O . ILE A 1 219 ? 11.541 -1.605 -12.867 1.00 95.75 219 ILE A O 1
ATOM 1730 N N . LEU A 1 220 ? 10.769 -3.164 -14.285 1.00 94.38 220 LEU A N 1
ATOM 1731 C CA . LEU A 1 220 ? 9.528 -3.474 -13.581 1.00 94.38 220 LEU A CA 1
ATOM 1732 C C . LEU A 1 220 ? 9.733 -4.705 -12.697 1.00 94.38 220 LEU A C 1
ATOM 1734 O O . LEU A 1 220 ? 10.204 -5.730 -13.170 1.00 94.38 220 LEU A O 1
ATOM 1738 N N . GLY A 1 221 ? 9.351 -4.636 -11.425 1.00 91.88 221 GLY A N 1
ATOM 1739 C CA . GLY A 1 221 ? 9.477 -5.766 -10.498 1.00 91.88 221 GLY A CA 1
ATOM 1740 C C . GLY A 1 221 ? 8.562 -5.629 -9.288 1.00 91.88 221 GLY A C 1
ATOM 1741 O O . GLY A 1 221 ? 8.240 -4.514 -8.883 1.00 91.88 221 GLY A O 1
ATOM 1742 N N . PHE A 1 222 ? 8.142 -6.745 -8.688 1.00 87.62 222 PHE A N 1
ATOM 1743 C CA . PHE A 1 222 ? 7.454 -6.726 -7.386 1.00 87.62 222 PHE A CA 1
ATOM 1744 C C . PHE A 1 222 ? 8.430 -6.476 -6.233 1.00 87.62 222 PHE A C 1
ATOM 1746 O O . PHE A 1 222 ? 8.093 -5.810 -5.252 1.00 87.62 222 PHE A O 1
ATOM 1753 N N . SER A 1 223 ? 9.655 -6.976 -6.390 1.00 87.75 223 SER A N 1
ATOM 1754 C CA . SER A 1 223 ? 10.764 -6.804 -5.462 1.00 87.75 223 SER A CA 1
ATOM 1755 C C . SER A 1 223 ? 12.090 -6.689 -6.220 1.00 87.75 223 SER A C 1
ATOM 1757 O O . SER A 1 223 ? 12.199 -7.116 -7.371 1.00 87.75 223 SER A O 1
ATOM 1759 N N . PHE A 1 224 ? 13.095 -6.111 -5.569 1.00 90.75 224 PHE A N 1
ATOM 1760 C CA . PHE A 1 224 ? 14.416 -5.823 -6.126 1.00 90.75 224 PHE A CA 1
ATOM 1761 C C . PHE A 1 224 ? 15.491 -6.177 -5.101 1.00 90.75 224 PHE A C 1
ATOM 1763 O O . PHE A 1 224 ? 15.262 -6.037 -3.898 1.00 90.75 224 PHE A O 1
ATOM 1770 N N . GLU A 1 225 ? 16.666 -6.583 -5.575 1.00 89.25 225 GLU A N 1
ATOM 1771 C CA . GLU A 1 225 ? 17.866 -6.617 -4.736 1.00 89.25 225 GLU A CA 1
ATOM 1772 C C . GLU A 1 225 ? 18.192 -5.212 -4.194 1.00 89.25 225 GLU A C 1
ATOM 1774 O O . GLU A 1 225 ? 17.883 -4.188 -4.814 1.00 89.25 225 GLU A O 1
ATOM 1779 N N . THR A 1 226 ? 18.789 -5.158 -2.999 1.00 82.31 226 THR A N 1
ATOM 1780 C CA . THR A 1 226 ? 19.050 -3.915 -2.245 1.00 82.31 226 THR A CA 1
ATOM 1781 C C . THR A 1 226 ? 19.963 -2.940 -2.974 1.00 82.31 226 THR A C 1
ATOM 1783 O O . THR A 1 226 ? 19.953 -1.747 -2.690 1.00 82.31 226 THR A O 1
ATOM 1786 N N . ASP A 1 227 ? 20.742 -3.447 -3.915 1.00 83.75 227 ASP A N 1
ATOM 1787 C CA . ASP A 1 227 ? 21.826 -2.754 -4.581 1.00 83.75 227 ASP A CA 1
ATOM 1788 C C . ASP A 1 227 ? 21.438 -2.241 -5.986 1.00 83.75 227 ASP A C 1
ATOM 1790 O O . ASP A 1 227 ? 22.302 -1.810 -6.759 1.00 83.75 227 ASP A O 1
ATOM 1794 N N . ILE A 1 228 ? 20.137 -2.291 -6.306 1.00 86.25 228 ILE A N 1
ATOM 1795 C CA . ILE A 1 228 ? 19.533 -1.784 -7.538 1.00 86.25 228 ILE A CA 1
ATOM 1796 C C . ILE A 1 228 ? 18.911 -0.418 -7.255 1.00 86.25 228 ILE A C 1
ATOM 1798 O O . ILE A 1 228 ? 17.946 -0.299 -6.495 1.00 86.25 228 ILE A O 1
ATOM 1802 N N . GLU A 1 229 ? 19.398 0.619 -7.930 1.00 84.25 229 GLU A N 1
ATOM 1803 C CA . GLU A 1 229 ? 18.865 1.981 -7.857 1.00 84.25 229 GLU A CA 1
ATOM 1804 C C . GLU A 1 229 ? 18.578 2.559 -9.247 1.00 84.25 229 GLU A C 1
ATOM 1806 O O . GLU A 1 229 ? 19.023 2.038 -10.270 1.00 84.25 229 GLU A O 1
ATOM 1811 N N . THR A 1 230 ? 17.771 3.622 -9.283 1.00 82.94 230 THR A N 1
ATOM 1812 C CA . THR A 1 230 ? 17.546 4.402 -10.506 1.00 82.94 230 THR A CA 1
ATOM 1813 C C . THR A 1 230 ? 18.840 5.127 -10.853 1.00 82.94 230 THR A C 1
ATOM 1815 O O . THR A 1 230 ? 19.404 5.809 -10.003 1.00 82.94 230 THR A O 1
ATOM 1818 N N . GLN A 1 231 ? 19.296 4.994 -12.093 1.00 82.69 231 GLN A N 1
ATOM 1819 C CA . GLN A 1 231 ? 20.582 5.518 -12.547 1.00 82.69 231 GLN A CA 1
ATOM 1820 C C . GLN A 1 231 ? 20.480 6.051 -13.976 1.00 82.69 231 GLN A C 1
ATOM 1822 O O . GLN A 1 231 ? 19.651 5.592 -14.761 1.00 82.69 231 GLN A O 1
ATOM 1827 N N . GLU A 1 232 ? 21.330 7.010 -14.329 1.00 77.94 232 GLU A N 1
ATOM 1828 C CA . GLU A 1 232 ? 21.491 7.466 -15.710 1.00 77.94 232 GLU A CA 1
ATOM 1829 C C . GLU A 1 232 ? 22.692 6.765 -16.347 1.00 77.94 232 GLU A C 1
ATOM 1831 O O . GLU A 1 232 ? 23.741 6.606 -15.723 1.00 77.94 232 GLU A O 1
ATOM 1836 N N . VAL A 1 233 ? 22.530 6.313 -17.588 1.00 75.56 233 VAL A N 1
ATOM 1837 C CA . VAL A 1 233 ? 23.547 5.560 -18.312 1.00 75.56 233 VAL A CA 1
ATOM 1838 C C . VAL A 1 233 ? 24.007 6.350 -19.532 1.00 75.56 233 VAL A C 1
ATOM 1840 O O . VAL A 1 233 ? 23.270 6.494 -20.504 1.00 75.56 233 VAL A O 1
ATOM 1843 N N . THR A 1 234 ? 25.259 6.807 -19.503 1.00 70.50 234 THR A N 1
ATOM 1844 C CA . THR A 1 234 ? 25.896 7.538 -20.610 1.00 70.50 234 THR A CA 1
ATOM 1845 C C . THR A 1 234 ? 26.585 6.588 -21.593 1.00 70.50 234 THR A C 1
ATOM 1847 O O . THR A 1 234 ? 27.238 5.621 -21.196 1.00 70.50 234 THR A O 1
ATOM 1850 N N . MET A 1 235 ? 26.464 6.874 -22.887 1.00 65.62 235 MET A N 1
ATOM 1851 C CA . MET A 1 235 ? 27.115 6.185 -24.002 1.00 65.62 235 MET A CA 1
ATOM 1852 C C . MET A 1 235 ? 27.862 7.177 -24.902 1.00 65.62 235 MET A C 1
ATOM 1854 O O . MET A 1 235 ? 27.659 8.385 -24.823 1.00 65.62 235 MET A O 1
ATOM 1858 N N . SER A 1 236 ? 28.690 6.664 -25.815 1.00 55.56 236 SER A N 1
ATOM 1859 C CA . SER A 1 236 ? 29.392 7.478 -26.820 1.00 55.56 236 SER A CA 1
ATOM 1860 C C . SER A 1 236 ? 28.460 8.182 -27.819 1.00 55.56 236 SER A C 1
ATOM 1862 O O . SER A 1 236 ? 28.886 9.143 -28.450 1.00 55.56 236 SER A O 1
ATOM 1864 N N . ALA A 1 237 ? 27.208 7.725 -27.957 1.00 56.62 237 ALA A N 1
ATOM 1865 C CA . ALA A 1 237 ? 26.212 8.244 -28.901 1.00 56.62 237 ALA A CA 1
ATOM 1866 C C . ALA A 1 237 ? 24.948 8.839 -28.232 1.00 56.62 237 ALA A C 1
ATOM 1868 O O . ALA A 1 237 ? 23.987 9.146 -28.930 1.00 56.62 237 ALA A O 1
ATOM 1869 N N . GLY A 1 238 ? 24.927 8.999 -26.901 1.00 69.56 238 GLY A N 1
ATOM 1870 C CA . GLY A 1 238 ? 23.774 9.521 -26.146 1.00 69.56 238 GLY A CA 1
ATOM 1871 C C . GLY A 1 238 ? 23.725 9.006 -24.703 1.00 69.56 238 GLY A C 1
ATOM 1872 O O . GLY A 1 238 ? 24.547 8.177 -24.324 1.00 69.56 238 GLY A O 1
ATOM 1873 N N . SER A 1 239 ? 22.780 9.470 -23.883 1.00 81.06 239 SER A N 1
ATOM 1874 C CA . SER A 1 239 ? 22.472 8.870 -22.574 1.00 81.06 239 SER A CA 1
ATOM 1875 C C . SER A 1 239 ? 21.022 8.396 -22.534 1.00 81.06 239 SER A C 1
ATOM 1877 O O . SER A 1 239 ? 20.162 8.952 -23.212 1.00 81.06 239 SER A O 1
ATOM 1879 N N . PHE A 1 240 ? 20.750 7.356 -21.746 1.00 89.00 240 PHE A N 1
ATOM 1880 C CA . PHE A 1 240 ? 19.386 6.935 -21.442 1.00 89.00 240 PHE A CA 1
ATOM 1881 C C . PHE A 1 240 ? 19.210 6.718 -19.942 1.00 89.00 240 PHE A C 1
ATOM 1883 O O . PHE A 1 240 ? 20.130 6.325 -19.218 1.00 89.00 240 PHE A O 1
ATOM 1890 N N . MET A 1 241 ? 18.000 6.982 -19.465 1.00 89.94 241 MET A N 1
ATOM 1891 C CA . MET A 1 241 ? 17.647 6.832 -18.058 1.00 89.94 241 MET A CA 1
ATOM 1892 C C . MET A 1 241 ? 17.287 5.374 -17.753 1.00 89.94 241 MET A C 1
ATOM 1894 O O . MET A 1 241 ? 16.606 4.730 -18.544 1.00 89.94 241 MET A O 1
ATOM 1898 N N . VAL A 1 242 ? 17.678 4.856 -16.588 1.00 92.62 242 VAL A N 1
ATOM 1899 C CA . VAL A 1 242 ? 17.261 3.540 -16.084 1.00 92.62 242 VAL A CA 1
ATOM 1900 C C . VAL A 1 242 ? 16.489 3.729 -14.788 1.00 92.62 242 VAL A C 1
ATOM 1902 O O . VAL A 1 242 ? 17.049 4.167 -13.786 1.00 92.62 242 VAL A O 1
ATOM 1905 N N . THR A 1 243 ? 15.203 3.391 -14.779 1.00 91.69 243 THR A N 1
ATOM 1906 C CA . THR A 1 243 ? 14.335 3.586 -13.608 1.00 91.69 243 THR A CA 1
ATOM 1907 C C . THR A 1 243 ? 13.840 2.258 -13.067 1.00 91.69 243 THR A C 1
ATOM 1909 O O . THR A 1 243 ? 13.196 1.497 -13.790 1.00 91.69 243 THR A O 1
ATOM 1912 N N . LYS A 1 244 ? 14.062 2.006 -11.771 1.00 91.25 244 LYS A N 1
ATOM 1913 C CA . LYS A 1 244 ? 13.377 0.912 -11.072 1.00 91.25 244 LYS A CA 1
ATOM 1914 C C . LYS A 1 244 ? 11.950 1.330 -10.734 1.00 91.25 244 LYS A C 1
ATOM 1916 O O . LYS A 1 244 ? 11.728 2.396 -10.165 1.00 91.25 244 LYS A O 1
ATOM 1921 N N . THR A 1 245 ? 10.980 0.495 -11.082 1.00 91.00 245 THR A N 1
ATOM 1922 C CA . THR A 1 245 ? 9.559 0.745 -10.834 1.00 91.00 245 THR A CA 1
ATOM 1923 C C . THR A 1 245 ? 8.936 -0.469 -10.169 1.00 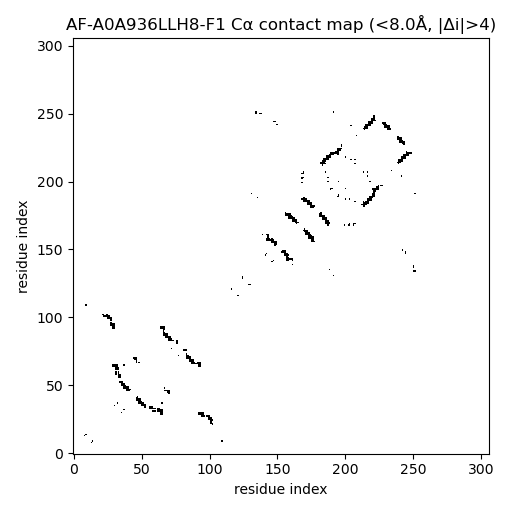91.00 245 THR A C 1
ATOM 1925 O O . THR A 1 245 ? 8.906 -1.563 -10.735 1.00 91.00 245 THR A O 1
ATOM 1928 N N . ARG A 1 246 ? 8.400 -0.259 -8.964 1.00 88.50 246 ARG A N 1
ATOM 1929 C CA . ARG A 1 246 ? 7.683 -1.307 -8.246 1.00 88.50 246 ARG A CA 1
ATOM 1930 C C . ARG A 1 246 ? 6.299 -1.516 -8.856 1.00 88.50 246 ARG A C 1
ATOM 1932 O O . ARG A 1 246 ? 5.508 -0.578 -8.941 1.00 88.50 246 ARG A O 1
ATOM 1939 N N . MET A 1 247 ? 6.023 -2.747 -9.270 1.00 87.81 247 MET A N 1
ATOM 1940 C CA . MET A 1 247 ? 4.707 -3.175 -9.735 1.00 87.81 247 MET A CA 1
ATOM 1941 C C . MET A 1 247 ? 3.733 -3.305 -8.562 1.00 87.81 247 MET A C 1
ATOM 1943 O O . MET A 1 247 ? 4.134 -3.629 -7.445 1.00 87.81 247 MET A O 1
ATOM 1947 N N . HIS A 1 248 ? 2.452 -3.042 -8.821 1.00 81.06 248 HIS A N 1
ATOM 1948 C CA . HIS A 1 248 ? 1.397 -3.230 -7.829 1.00 81.06 248 HIS A CA 1
ATOM 1949 C C . HIS A 1 248 ? 0.937 -4.691 -7.806 1.00 81.06 248 HIS A C 1
ATOM 1951 O O . HIS A 1 248 ? 0.739 -5.283 -8.868 1.00 81.06 248 HIS A O 1
ATOM 1957 N N . ASP A 1 249 ? 0.698 -5.241 -6.615 1.00 76.19 249 ASP A N 1
ATOM 1958 C CA . ASP A 1 249 ? 0.317 -6.648 -6.405 1.00 76.19 249 ASP A CA 1
ATOM 1959 C C . ASP A 1 249 ? -0.986 -7.048 -7.125 1.00 76.19 249 ASP A C 1
ATOM 1961 O O . ASP A 1 249 ? -1.225 -8.229 -7.378 1.00 76.19 249 ASP A O 1
ATOM 1965 N N . ASP A 1 250 ? -1.816 -6.082 -7.529 1.00 75.06 250 ASP A N 1
ATOM 1966 C CA . ASP A 1 250 ? -3.028 -6.332 -8.326 1.00 75.06 250 ASP A CA 1
ATOM 1967 C C . ASP A 1 250 ? -2.738 -6.937 -9.706 1.00 75.06 250 ASP A C 1
ATOM 1969 O O . ASP A 1 250 ? -3.587 -7.637 -10.255 1.00 75.06 250 ASP A O 1
ATOM 1973 N N . LEU A 1 251 ? -1.533 -6.740 -10.251 1.00 78.38 251 LEU A N 1
ATOM 1974 C CA . LEU A 1 251 ? -1.110 -7.342 -11.524 1.00 78.38 251 LEU A CA 1
ATOM 1975 C C . LEU A 1 251 ? -1.032 -8.879 -11.471 1.00 78.38 251 LEU A C 1
ATOM 1977 O O . LEU A 1 251 ? -1.022 -9.541 -12.513 1.00 78.38 251 LEU A O 1
ATOM 1981 N N . MET A 1 252 ? -1.015 -9.444 -10.262 1.00 73.06 252 MET A N 1
ATOM 1982 C CA . MET A 1 252 ? -0.999 -10.884 -10.007 1.00 73.06 252 MET A CA 1
ATOM 1983 C C . MET A 1 252 ? -2.388 -11.523 -10.051 1.00 73.06 252 MET A C 1
ATOM 1985 O O . MET A 1 252 ? -2.486 -12.750 -10.061 1.00 73.06 252 MET A O 1
ATOM 1989 N N . GLN A 1 253 ? -3.458 -10.723 -10.050 1.00 66.12 253 GLN A N 1
ATOM 1990 C CA . GLN A 1 253 ? -4.824 -11.231 -10.006 1.00 66.12 253 GLN A CA 1
ATOM 1991 C C . GLN A 1 253 ? -5.269 -11.666 -11.405 1.00 66.12 253 GLN A C 1
ATOM 1993 O O . GLN A 1 253 ? -5.491 -10.835 -12.290 1.00 66.12 253 GLN A O 1
ATOM 1998 N N . ASP A 1 254 ? -5.414 -12.975 -11.608 1.00 56.75 254 ASP A N 1
ATOM 1999 C CA . ASP A 1 254 ? -6.071 -13.507 -12.799 1.00 56.75 254 ASP A CA 1
ATOM 2000 C C . ASP A 1 254 ? -7.596 -13.540 -12.605 1.00 56.75 254 ASP A C 1
ATOM 2002 O O . ASP A 1 254 ? -8.089 -13.857 -11.525 1.00 56.75 254 ASP A O 1
ATOM 2006 N N . GLY A 1 255 ? -8.355 -13.182 -13.640 1.00 49.94 255 GLY A N 1
ATOM 2007 C CA . GLY A 1 255 ? -9.812 -13.367 -13.679 1.00 49.94 255 GLY A CA 1
ATOM 2008 C C . GLY A 1 255 ? -10.708 -12.430 -12.846 1.00 49.94 255 GLY A C 1
ATOM 2009 O O . GLY A 1 255 ? -11.922 -12.493 -13.026 1.00 49.94 255 GLY A O 1
ATOM 2010 N N . LEU A 1 256 ? -10.185 -11.540 -11.989 1.00 43.66 256 LEU A N 1
ATOM 2011 C CA . LEU A 1 256 ? -11.032 -10.688 -11.121 1.00 43.66 256 LEU A CA 1
ATOM 2012 C C . LEU A 1 256 ? -11.373 -9.292 -11.677 1.00 43.66 256 LEU A C 1
ATOM 2014 O O . LEU A 1 256 ? -12.249 -8.607 -11.146 1.00 43.66 256 LEU A O 1
ATOM 2018 N N . MET A 1 257 ? -10.709 -8.849 -12.745 1.00 47.12 257 MET A N 1
ATOM 2019 C CA . MET A 1 257 ? -10.959 -7.529 -13.327 1.00 47.12 257 MET A CA 1
ATOM 2020 C C . MET A 1 257 ? -12.081 -7.592 -14.366 1.00 47.12 257 MET A C 1
ATOM 2022 O O . MET A 1 257 ? -11.986 -8.305 -15.368 1.00 47.12 257 MET A O 1
ATOM 2026 N N . LYS A 1 258 ? -13.137 -6.784 -14.180 1.00 43.88 258 LYS A N 1
ATOM 2027 C CA . LYS A 1 258 ? -14.091 -6.492 -15.260 1.00 43.88 258 LYS A CA 1
ATOM 2028 C C . LYS A 1 258 ? -13.296 -5.940 -16.440 1.00 43.88 258 LYS A C 1
ATOM 2030 O O . LYS A 1 258 ? -12.691 -4.876 -16.320 1.00 43.88 258 LYS A O 1
ATOM 2035 N N . LYS A 1 259 ? -13.326 -6.651 -17.575 1.00 42.25 259 LYS A N 1
ATOM 2036 C CA . LYS A 1 259 ? -12.789 -6.152 -18.848 1.00 42.25 259 LYS A CA 1
ATOM 2037 C C . LYS A 1 259 ? -13.265 -4.704 -19.033 1.00 42.25 259 LYS A C 1
ATOM 2039 O O . LYS A 1 259 ? -14.479 -4.473 -18.964 1.00 42.25 259 LYS A O 1
ATOM 2044 N N . PRO A 1 260 ? -12.363 -3.728 -19.229 1.00 36.28 260 PRO A N 1
ATOM 2045 C CA . PRO A 1 260 ? -12.783 -2.368 -19.520 1.00 36.28 260 PRO A CA 1
ATOM 2046 C C . PRO A 1 260 ? -13.669 -2.408 -20.767 1.00 36.28 260 PRO A C 1
ATOM 2048 O O . PRO A 1 260 ? -13.297 -2.999 -21.781 1.00 36.28 260 PRO A O 1
ATOM 2051 N N . LYS A 1 261 ? -14.856 -1.795 -20.690 1.00 39.91 261 LYS A N 1
ATOM 2052 C CA . LYS A 1 261 ? -15.874 -1.832 -21.757 1.00 39.91 261 LYS A CA 1
ATOM 2053 C C . LYS A 1 261 ? -15.402 -1.255 -23.105 1.00 39.91 261 LYS A C 1
ATOM 2055 O O . LYS A 1 261 ? -16.125 -1.392 -24.080 1.00 39.91 261 LYS A O 1
ATOM 2060 N N . ASN A 1 262 ? -14.194 -0.691 -23.178 1.00 38.25 262 ASN A N 1
ATOM 2061 C CA . ASN A 1 262 ? -13.639 -0.039 -24.363 1.00 38.25 262 ASN A CA 1
ATOM 2062 C C . ASN A 1 262 ? -12.232 -0.536 -24.744 1.00 38.25 262 ASN A C 1
ATOM 2064 O O . ASN A 1 262 ? -11.410 0.253 -25.196 1.00 38.25 262 ASN A O 1
ATOM 2068 N N . VAL A 1 263 ? -11.931 -1.828 -24.598 1.00 33.88 263 VAL A N 1
ATOM 2069 C CA . VAL A 1 263 ? -10.833 -2.433 -25.373 1.00 33.88 263 VAL A CA 1
ATOM 2070 C C . VAL A 1 263 ? -11.473 -3.333 -26.412 1.00 33.88 263 VAL A C 1
ATOM 2072 O O . VAL A 1 263 ? -11.795 -4.492 -26.156 1.00 33.88 263 VAL A O 1
ATOM 2075 N N . ALA A 1 264 ? -11.722 -2.751 -27.586 1.00 30.17 264 ALA A N 1
ATOM 2076 C CA . ALA A 1 264 ? -12.008 -3.523 -28.778 1.00 30.17 264 ALA A CA 1
ATOM 2077 C C . ALA A 1 264 ? -10.859 -4.519 -28.951 1.00 30.17 264 ALA A C 1
ATOM 2079 O O . ALA A 1 264 ? -9.714 -4.126 -29.177 1.00 30.17 264 ALA A O 1
ATOM 2080 N N . ALA A 1 265 ? -11.165 -5.803 -28.789 1.00 31.20 265 ALA A N 1
ATOM 2081 C CA . ALA A 1 265 ? -10.269 -6.881 -29.149 1.00 31.20 265 ALA A CA 1
ATOM 2082 C C . ALA A 1 265 ? -9.977 -6.754 -30.650 1.00 31.20 265 ALA A C 1
ATOM 2084 O O . ALA A 1 265 ? -10.746 -7.219 -31.489 1.00 31.20 265 ALA A O 1
ATOM 2085 N N . SER A 1 266 ? -8.881 -6.083 -30.999 1.00 30.52 266 SER A N 1
ATOM 2086 C CA . SER A 1 266 ? -8.301 -6.211 -32.327 1.00 30.52 266 SER A CA 1
ATOM 2087 C C . SER A 1 266 ? -7.544 -7.533 -32.346 1.00 30.52 266 SER A C 1
ATOM 2089 O O . SER A 1 266 ? -6.359 -7.629 -32.055 1.00 30.52 266 SER A O 1
ATOM 2091 N N . SER A 1 267 ? -8.281 -8.601 -32.639 1.00 28.86 267 SER A N 1
ATOM 2092 C CA . SER A 1 267 ? -7.667 -9.794 -33.208 1.00 28.86 267 SER A CA 1
ATOM 2093 C C . SER A 1 267 ? -7.045 -9.387 -34.551 1.00 28.86 267 SER A C 1
ATOM 2095 O O . SER A 1 267 ? -7.718 -8.693 -35.327 1.00 28.86 267 SER A O 1
ATOM 2097 N N . PRO A 1 268 ? -5.793 -9.768 -34.864 1.00 32.62 268 PRO A N 1
ATOM 2098 C CA . PRO A 1 268 ? -5.222 -9.531 -36.177 1.00 32.62 268 PRO A CA 1
ATOM 2099 C C . PRO A 1 268 ? -5.862 -10.513 -37.166 1.00 32.62 268 PRO A C 1
ATOM 2101 O O . PRO A 1 268 ? -5.287 -11.521 -37.559 1.00 32.62 268 PRO A O 1
ATOM 2104 N N . SER A 1 269 ? -7.094 -10.216 -37.574 1.00 29.30 269 SER A N 1
ATOM 2105 C CA . SER A 1 269 ? -7.687 -10.805 -38.764 1.00 29.30 269 SER A CA 1
ATOM 2106 C C . SER A 1 269 ? -6.971 -10.203 -39.966 1.00 29.30 269 SER A C 1
ATOM 2108 O O . SER A 1 269 ? -7.136 -9.019 -40.278 1.00 29.30 269 SER A O 1
ATOM 2110 N N . ALA A 1 270 ? -6.190 -11.037 -40.643 1.00 38.38 270 ALA A N 1
ATOM 2111 C CA . ALA A 1 270 ? -5.585 -10.788 -41.939 1.00 38.38 270 ALA A CA 1
ATOM 2112 C C . ALA A 1 270 ? -6.654 -10.492 -43.009 1.00 38.38 270 ALA A C 1
ATOM 2114 O O . ALA A 1 270 ? -6.981 -11.345 -43.820 1.00 38.38 270 ALA A O 1
ATOM 2115 N N . ASN A 1 271 ? -7.240 -9.290 -42.998 1.00 38.16 271 ASN A N 1
ATOM 2116 C CA . ASN A 1 271 ? -7.949 -8.712 -44.141 1.00 38.16 271 ASN A CA 1
ATOM 2117 C C . ASN A 1 271 ? -8.304 -7.232 -43.909 1.00 38.16 271 ASN A C 1
ATOM 2119 O O . ASN A 1 271 ? -9.469 -6.839 -43.877 1.00 38.16 271 ASN A O 1
ATOM 2123 N N . ARG A 1 272 ? -7.301 -6.366 -43.725 1.00 35.31 272 ARG A N 1
ATOM 2124 C CA . ARG A 1 272 ? -7.518 -4.916 -43.893 1.00 35.31 272 ARG A CA 1
ATOM 2125 C C . ARG A 1 272 ? -6.278 -4.176 -44.396 1.00 35.31 272 ARG A C 1
ATOM 2127 O O . ARG A 1 272 ? -5.960 -3.084 -43.953 1.00 35.31 272 ARG A O 1
ATOM 2134 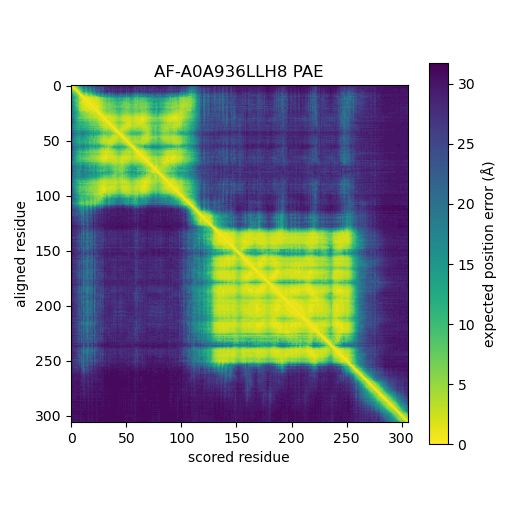N N . MET A 1 273 ? -5.606 -4.757 -45.386 1.00 33.31 273 MET A N 1
ATOM 2135 C CA . MET A 1 273 ? -4.688 -4.043 -46.279 1.00 33.31 273 MET A CA 1
ATOM 2136 C C . MET A 1 273 ? -5.360 -3.913 -47.646 1.00 33.31 273 MET A C 1
ATOM 2138 O O . MET A 1 273 ? -5.115 -4.710 -48.539 1.00 33.31 273 MET A O 1
ATOM 2142 N N . ARG A 1 274 ? -6.279 -2.955 -47.790 1.00 36.00 274 ARG A N 1
ATOM 2143 C CA . ARG A 1 274 ? -6.768 -2.424 -49.079 1.00 36.00 274 ARG A CA 1
ATOM 2144 C C . ARG A 1 274 ? -7.687 -1.239 -48.768 1.00 36.00 274 ARG A C 1
ATOM 2146 O O . ARG A 1 274 ? -8.887 -1.398 -48.607 1.00 36.00 274 ARG A O 1
ATOM 2153 N N . GLY A 1 275 ? -7.118 -0.050 -48.589 1.00 36.19 275 GLY A N 1
ATOM 2154 C CA . GLY A 1 275 ? -7.930 1.155 -48.361 1.00 36.19 275 GLY A CA 1
ATOM 2155 C C . GLY A 1 275 ? -7.156 2.413 -47.985 1.00 36.19 275 GLY A C 1
ATOM 2156 O O . GLY A 1 275 ? -7.651 3.514 -48.189 1.00 36.19 275 GLY A O 1
ATOM 2157 N N . TRP A 1 276 ? -5.918 2.273 -47.510 1.00 30.55 276 TRP A N 1
ATOM 2158 C CA . TRP A 1 276 ? -5.139 3.384 -46.950 1.00 30.55 276 TRP A CA 1
ATOM 2159 C C . TRP A 1 276 ? -3.929 3.790 -47.809 1.00 30.55 276 TRP A C 1
ATOM 2161 O O . TRP A 1 276 ? -2.872 4.136 -47.298 1.00 30.55 276 TRP A O 1
ATOM 2171 N N . TRP A 1 277 ? -4.078 3.729 -49.138 1.00 29.34 277 TRP A N 1
ATOM 2172 C CA . TRP A 1 277 ? -3.031 4.130 -50.097 1.00 29.34 277 TRP A CA 1
ATOM 2173 C C . TRP A 1 277 ? -3.563 4.944 -51.292 1.00 29.34 277 TRP A C 1
ATOM 2175 O O . TRP A 1 277 ? -2.982 4.932 -52.371 1.00 29.34 277 TRP A O 1
ATOM 2185 N N . LYS A 1 278 ? -4.699 5.645 -51.132 1.00 35.34 278 LYS A N 1
ATOM 2186 C CA . LYS A 1 278 ? -5.329 6.432 -52.217 1.00 35.34 278 LYS A CA 1
ATOM 2187 C C . LYS A 1 278 ? -5.576 7.917 -51.918 1.00 35.34 278 LYS A C 1
ATOM 2189 O O . LYS A 1 278 ? -6.372 8.544 -52.606 1.00 35.34 278 LYS A O 1
ATOM 2194 N N . SER A 1 279 ? -4.883 8.517 -50.950 1.00 44.41 279 SER A N 1
ATOM 2195 C CA . SER A 1 279 ? -5.117 9.929 -50.589 1.00 44.41 279 SER A CA 1
ATOM 2196 C C . SER A 1 279 ? -3.857 10.762 -50.324 1.00 44.41 279 SER A C 1
ATOM 2198 O O . SER A 1 279 ? -3.881 11.675 -49.504 1.00 44.41 279 SER A O 1
ATOM 2200 N N . ARG A 1 280 ? -2.760 10.513 -51.054 1.00 38.81 280 ARG A N 1
ATOM 2201 C CA . ARG A 1 280 ? -1.634 11.463 -51.149 1.00 38.81 280 ARG A CA 1
ATOM 2202 C C . ARG A 1 280 ? -1.058 11.537 -52.563 1.00 38.81 280 ARG A C 1
ATOM 2204 O O . ARG A 1 280 ? 0.055 11.102 -52.812 1.00 38.81 280 ARG A O 1
ATOM 2211 N N . HIS A 1 281 ? -1.808 12.141 -53.479 1.00 40.56 281 HIS A N 1
ATOM 2212 C CA . HIS A 1 281 ? -1.217 12.824 -54.630 1.00 40.56 281 HIS A CA 1
ATOM 2213 C C . HIS A 1 281 ? -1.888 14.196 -54.780 1.00 40.56 281 HIS A C 1
ATOM 2215 O O . HIS A 1 281 ? -3.115 14.272 -54.672 1.00 40.56 281 HIS A O 1
ATOM 2221 N N . PRO A 1 282 ? -1.126 15.282 -54.997 1.00 43.09 282 PRO A N 1
ATOM 2222 C CA . PRO A 1 282 ? -1.706 16.589 -55.283 1.00 43.09 282 PRO A CA 1
ATOM 2223 C C . PRO A 1 282 ? -2.426 16.556 -56.645 1.00 43.09 282 PRO A C 1
ATOM 2225 O O . PRO A 1 282 ? -2.001 15.827 -57.547 1.00 43.09 282 PRO A O 1
ATOM 2228 N N . PRO A 1 283 ? -3.520 17.314 -56.831 1.00 42.75 283 PRO A N 1
ATOM 2229 C CA . PRO A 1 283 ? -4.298 17.244 -58.058 1.00 42.75 283 PRO A CA 1
ATOM 2230 C C . PRO A 1 283 ? -3.527 17.854 -59.236 1.00 42.75 283 PRO A C 1
ATOM 2232 O O . PRO A 1 283 ? -3.201 19.041 -59.249 1.00 42.75 283 PRO A O 1
ATOM 2235 N N . VAL A 1 284 ? -3.290 17.040 -60.265 1.00 46.59 284 VAL A N 1
ATOM 2236 C CA . VAL A 1 284 ? -2.852 17.493 -61.590 1.00 46.59 284 VAL A CA 1
ATOM 2237 C C . VAL A 1 284 ? -3.996 18.295 -62.220 1.00 46.59 284 VAL A C 1
ATOM 2239 O O . VAL A 1 284 ? -5.059 17.747 -62.520 1.00 46.59 284 VAL A O 1
ATOM 2242 N N . ARG A 1 285 ? -3.794 19.602 -62.423 1.00 37.91 285 ARG A N 1
ATOM 2243 C CA . ARG A 1 285 ? -4.734 20.464 -63.156 1.00 37.91 285 ARG A CA 1
ATOM 2244 C C . ARG A 1 285 ? -4.822 20.000 -64.614 1.00 37.91 285 ARG A C 1
ATOM 2246 O O . ARG A 1 285 ? -3.849 20.100 -65.355 1.00 37.91 285 ARG A O 1
ATOM 2253 N N . ARG A 1 286 ? -5.991 19.510 -65.036 1.00 37.47 286 ARG A N 1
ATOM 2254 C CA . ARG A 1 286 ? -6.307 19.275 -66.455 1.00 37.47 286 ARG A CA 1
ATOM 2255 C C . ARG A 1 286 ? -6.837 20.567 -67.098 1.00 37.47 286 ARG A C 1
ATOM 2257 O O . ARG A 1 286 ? -7.562 21.306 -66.432 1.00 37.47 286 ARG A O 1
ATOM 2264 N N . PRO A 1 287 ? -6.500 20.853 -68.368 1.00 40.44 287 PRO A N 1
ATOM 2265 C CA . PRO A 1 287 ? -6.888 22.094 -69.025 1.00 40.44 287 PRO A CA 1
ATOM 2266 C C . PRO A 1 287 ? -8.386 22.110 -69.354 1.00 40.44 287 PRO A C 1
ATOM 2268 O O . PRO A 1 287 ? -8.955 21.126 -69.830 1.00 40.44 287 PRO A O 1
ATOM 2271 N N . VAL A 1 288 ? -9.015 23.259 -69.109 1.00 45.38 288 VAL A N 1
ATOM 2272 C CA . VAL A 1 288 ? -10.417 23.538 -69.437 1.00 45.38 288 VAL A CA 1
ATOM 2273 C C . VAL A 1 288 ? -10.569 23.601 -70.959 1.00 45.38 288 VAL A C 1
ATOM 2275 O O . VAL A 1 288 ? -10.009 24.482 -71.611 1.00 45.38 288 VAL A O 1
ATOM 2278 N N . ARG A 1 289 ? -11.342 22.674 -71.538 1.00 37.03 289 ARG A N 1
ATOM 2279 C CA . ARG A 1 289 ? -11.793 22.760 -72.933 1.00 37.03 289 ARG A CA 1
ATOM 2280 C C . ARG A 1 289 ? -12.810 23.898 -73.052 1.00 37.03 289 ARG A C 1
ATOM 2282 O O . ARG A 1 289 ? -13.874 23.835 -72.442 1.00 37.03 289 ARG A O 1
ATOM 2289 N N . ARG A 1 290 ? -12.486 24.933 -73.832 1.00 38.94 290 ARG A N 1
ATOM 2290 C CA . ARG A 1 290 ? -13.441 25.982 -74.224 1.00 38.94 290 ARG A CA 1
ATOM 2291 C C . ARG A 1 290 ? -14.357 25.473 -75.349 1.00 38.94 290 ARG A C 1
ATOM 2293 O O . ARG A 1 290 ? -13.874 24.747 -76.219 1.00 38.94 290 ARG A O 1
ATOM 2300 N N . PRO A 1 291 ? -15.647 25.848 -75.363 1.00 38.62 291 PRO A N 1
ATOM 2301 C CA . PRO A 1 291 ? -16.556 25.474 -76.437 1.00 38.62 291 PRO A CA 1
ATOM 2302 C C . PRO A 1 291 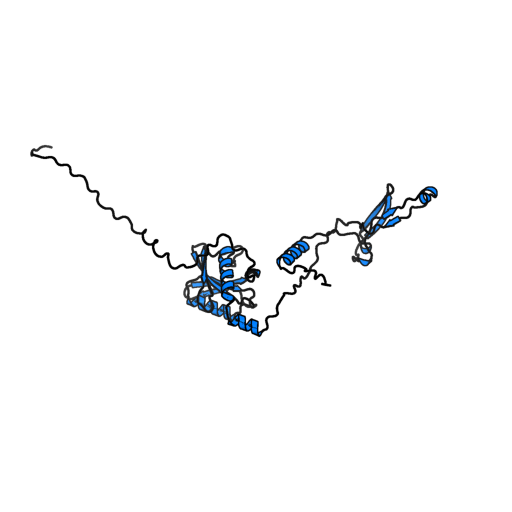? -16.277 26.279 -77.714 1.00 38.62 291 PRO A C 1
ATOM 2304 O O . PRO A 1 291 ? -16.045 27.487 -77.681 1.00 38.62 291 PRO A O 1
ATOM 2307 N N . VAL A 1 292 ? -16.317 25.571 -78.840 1.00 39.94 292 VAL A N 1
ATOM 2308 C CA . VAL A 1 292 ? -16.169 26.082 -80.205 1.00 39.94 292 VAL A CA 1
ATOM 2309 C C . VAL A 1 292 ? -17.435 26.853 -80.596 1.00 39.94 292 VAL A C 1
ATOM 2311 O O . VAL A 1 292 ? -18.520 26.275 -80.609 1.00 39.94 292 VAL A O 1
ATOM 2314 N N . ARG A 1 293 ? -17.308 28.137 -80.955 1.00 34.94 293 ARG A N 1
ATOM 2315 C CA . ARG A 1 293 ? -18.325 28.868 -81.732 1.00 34.94 293 ARG A CA 1
ATOM 2316 C C . ARG A 1 293 ? -17.867 28.951 -83.189 1.00 34.94 293 ARG A C 1
ATOM 2318 O O . ARG A 1 293 ? -16.770 29.427 -83.462 1.00 34.94 293 ARG A O 1
ATOM 2325 N N . ARG A 1 294 ? -18.711 28.465 -84.103 1.00 35.16 294 ARG A N 1
ATOM 2326 C CA . ARG A 1 294 ? -18.637 28.714 -85.552 1.00 35.16 294 ARG A CA 1
ATOM 2327 C C . ARG A 1 294 ? -19.380 30.009 -85.878 1.00 35.16 294 ARG A C 1
ATOM 2329 O O . ARG A 1 294 ? -20.472 30.164 -85.347 1.00 35.16 294 ARG A O 1
ATOM 2336 N N . THR A 1 295 ? -18.808 30.811 -86.779 1.00 35.91 295 THR A N 1
ATOM 2337 C CA . THR A 1 295 ? -19.430 31.593 -87.884 1.00 35.91 295 THR A CA 1
ATOM 2338 C C . THR A 1 295 ? -18.320 32.481 -88.466 1.00 35.91 295 THR A C 1
ATOM 2340 O O . THR A 1 295 ? -17.729 33.258 -87.728 1.00 35.91 295 THR A O 1
ATOM 2343 N N . THR A 1 296 ? -17.745 32.114 -89.615 1.00 37.00 296 THR A N 1
ATOM 2344 C CA . THR A 1 296 ? -18.044 32.625 -90.974 1.00 37.00 296 THR A CA 1
ATOM 2345 C C . THR A 1 296 ? -17.636 34.081 -91.214 1.00 37.00 296 THR A C 1
ATOM 2347 O O . THR A 1 296 ? -18.281 34.996 -90.723 1.00 37.00 296 THR A O 1
ATOM 2350 N N . ASP A 1 297 ? -16.633 34.194 -92.085 1.00 35.16 297 ASP A N 1
ATOM 2351 C CA . ASP A 1 297 ? -16.582 35.068 -93.260 1.00 35.16 297 ASP A CA 1
ATOM 2352 C C . ASP A 1 297 ? -16.049 36.511 -93.146 1.00 35.16 297 ASP A C 1
ATOM 2354 O O . ASP A 1 297 ? -16.590 37.359 -92.450 1.00 35.16 297 ASP A O 1
ATOM 2358 N N . ASN A 1 298 ? -15.001 36.723 -93.953 1.00 37.88 298 ASN A N 1
ATOM 2359 C CA . ASN A 1 298 ? -14.621 37.908 -94.723 1.00 37.88 298 ASN A CA 1
ATOM 2360 C C . ASN A 1 298 ? -14.288 39.258 -94.055 1.00 37.88 298 ASN A C 1
ATOM 2362 O O . ASN A 1 298 ? -15.089 39.875 -93.365 1.00 37.88 298 ASN A O 1
ATOM 2366 N N . GLY A 1 299 ? -13.124 39.791 -94.463 1.00 35.12 299 GLY A N 1
ATOM 2367 C CA . GLY A 1 299 ? -12.915 41.233 -94.641 1.00 35.12 299 GLY A CA 1
ATOM 2368 C C . GLY A 1 299 ? -11.776 41.867 -93.836 1.00 35.12 299 GLY A C 1
ATOM 2369 O O . GLY A 1 299 ? -11.999 42.419 -92.767 1.00 35.12 299 GLY A O 1
ATOM 2370 N N . GLN A 1 300 ? -10.561 41.881 -94.397 1.00 38.66 300 GLN A N 1
ATOM 2371 C CA . GLN A 1 300 ? -9.654 43.042 -94.273 1.00 38.66 300 GLN A CA 1
ATOM 2372 C C . GLN A 1 300 ? -10.288 44.280 -94.956 1.00 38.66 300 GLN A C 1
ATOM 2374 O O . GLN A 1 300 ? -11.264 44.096 -95.686 1.00 38.66 300 GLN A O 1
ATOM 2379 N N . PRO A 1 301 ? -9.689 45.494 -94.920 1.00 48.75 301 PRO A N 1
ATOM 2380 C CA . PRO A 1 301 ? -8.578 46.048 -94.118 1.00 48.75 301 PRO A CA 1
ATOM 2381 C C . PRO A 1 301 ? -9.132 47.241 -93.272 1.00 48.75 301 PRO A C 1
ATOM 2383 O O . PRO A 1 301 ? -10.337 47.308 -93.090 1.00 48.75 301 PRO A O 1
ATOM 2386 N N . ILE A 1 302 ? -8.435 48.168 -92.598 1.00 39.41 302 ILE A N 1
ATOM 2387 C CA . ILE A 1 302 ? -7.511 49.220 -93.057 1.00 39.41 302 ILE A CA 1
ATOM 2388 C C . ILE A 1 302 ? -7.081 50.074 -91.836 1.00 39.41 302 ILE A C 1
ATOM 2390 O O . ILE A 1 302 ? -7.904 50.449 -91.011 1.00 39.41 302 ILE A O 1
ATOM 2394 N N . THR A 1 303 ? -5.779 50.369 -91.773 1.00 42.38 303 THR A N 1
ATOM 2395 C CA . THR A 1 303 ? -5.108 51.649 -91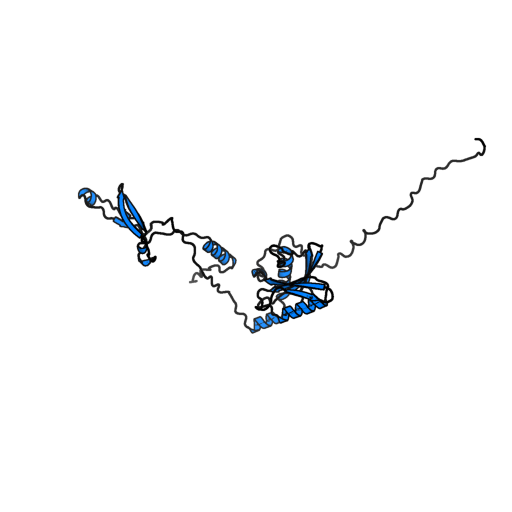.440 1.00 42.38 303 THR A CA 1
ATOM 2396 C C . THR A 1 303 ? -5.682 52.628 -90.394 1.00 42.38 303 THR A C 1
ATOM 2398 O O . THR A 1 303 ? -6.770 53.165 -90.570 1.00 42.38 303 THR A O 1
ATOM 2401 N N . GLY A 1 304 ? -4.794 53.112 -89.509 1.00 34.12 304 GLY A N 1
ATOM 2402 C CA . GLY A 1 304 ? -4.523 54.558 -89.452 1.00 34.12 304 GLY A CA 1
ATOM 2403 C C . GLY A 1 304 ? -4.511 55.259 -88.088 1.00 34.12 304 GLY A C 1
ATOM 2404 O O . GLY A 1 304 ? -5.551 55.406 -87.459 1.00 34.12 304 GLY A O 1
ATOM 2405 N N . SER A 1 305 ? -3.353 55.871 -87.791 1.00 36.50 305 SER A N 1
ATOM 2406 C CA . SER A 1 305 ? -3.114 57.055 -86.931 1.00 36.50 305 SER A CA 1
ATOM 2407 C C . SER A 1 305 ? -3.338 56.888 -85.417 1.00 36.50 305 SER A C 1
ATOM 2409 O O . SER A 1 305 ? -4.275 56.230 -84.995 1.00 36.50 305 SER A O 1
ATOM 2411 N N . LYS A 1 306 ? -2.525 57.459 -84.527 1.00 39.31 306 LYS A N 1
ATOM 2412 C CA . LYS A 1 306 ? -1.516 58.519 -84.630 1.00 39.31 306 LYS A CA 1
ATOM 2413 C C . LYS A 1 306 ? -0.549 58.377 -83.452 1.00 39.31 306 LYS A C 1
ATOM 2415 O O . LYS A 1 306 ? -1.003 57.852 -82.412 1.00 39.31 306 LYS A O 1
#

Nearest PDB structures (foldseek):
  2ken-assembly1_A  TM=4.980E-01  e=1.347E+00  Methanosarcina mazei
  9bgk-assembly1_F  TM=3.144E-01  e=4.098E-01  Vibrio cholerae
  4jbm-assembly2_B  TM=1.773E-01  e=1.404E-01  Mus musculus
  4ycv-assembly2_D  TM=2.415E-01  e=9.427E-01  Plasmodium falciparum NF54
  4jbj-assembly1_A  TM=1.867E-01  e=9.427E-01  Mus musculus